Protein AF-A0A8C5I154-F1 (afdb_monomer_lite)

Structure (mmCIF, N/CA/C/O backbone):
data_AF-A0A8C5I154-F1
#
_entry.id   AF-A0A8C5I154-F1
#
loop_
_atom_site.group_PDB
_atom_site.id
_atom_site.type_symbol
_atom_site.label_atom_id
_atom_site.label_alt_id
_atom_site.label_comp_id
_atom_site.label_asym_id
_atom_site.label_entity_id
_atom_site.label_seq_id
_atom_site.pdbx_PDB_ins_code
_atom_site.Cartn_x
_atom_site.Cartn_y
_atom_site.Cartn_z
_atom_site.occupancy
_atom_site.B_iso_or_equiv
_atom_site.auth_seq_id
_atom_site.auth_comp_id
_atom_site.auth_asym_id
_atom_site.auth_atom_id
_atom_site.pdbx_PDB_model_num
ATOM 1 N N . MET A 1 1 ? -18.651 10.856 -4.639 1.00 42.94 1 MET A N 1
ATOM 2 C CA . MET A 1 1 ? -17.361 11.444 -5.062 1.00 42.94 1 MET A CA 1
ATOM 3 C C . MET A 1 1 ? -16.468 10.357 -5.669 1.00 42.94 1 MET A C 1
ATOM 5 O O . MET A 1 1 ? -15.391 10.093 -5.165 1.00 42.94 1 MET A O 1
ATOM 9 N N . MET A 1 2 ? -16.940 9.685 -6.723 1.00 38.88 2 MET A N 1
ATOM 10 C CA . MET A 1 2 ? -16.193 8.662 -7.478 1.00 38.88 2 MET A CA 1
ATOM 11 C C . MET A 1 2 ? -16.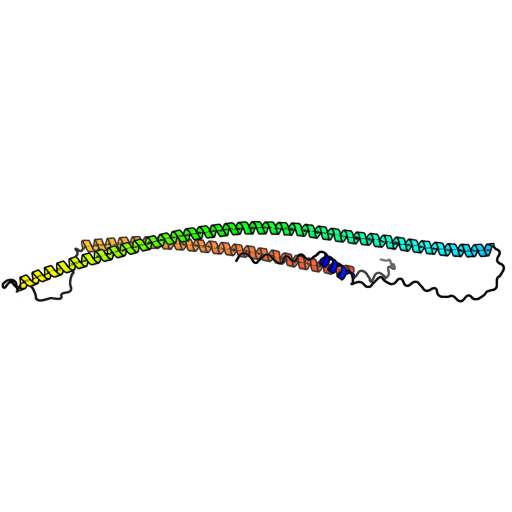420 8.918 -8.968 1.00 38.88 2 MET A C 1
ATOM 13 O O . MET A 1 2 ? -17.004 8.103 -9.675 1.00 38.88 2 MET A O 1
ATOM 17 N N . GLN A 1 3 ? -16.088 10.125 -9.417 1.00 43.59 3 GLN A N 1
ATOM 18 C CA . GLN A 1 3 ? -16.236 10.490 -10.821 1.00 43.59 3 GLN A CA 1
ATOM 19 C C . GLN A 1 3 ? -15.390 11.720 -11.139 1.00 43.59 3 GLN A C 1
ATOM 21 O O . GLN A 1 3 ? -15.909 12.710 -11.620 1.00 43.59 3 GLN A O 1
ATOM 26 N N . GLU A 1 4 ? -14.101 11.700 -10.791 1.00 43.69 4 GLU A N 1
ATOM 27 C CA . GLU A 1 4 ? -13.205 12.802 -11.170 1.00 43.69 4 GLU A CA 1
ATOM 28 C C . GLU A 1 4 ? -11.718 12.447 -11.021 1.00 43.69 4 GLU A C 1
ATOM 30 O O . GLU A 1 4 ? -10.940 13.209 -10.473 1.00 43.69 4 GLU A O 1
ATOM 35 N N . VAL A 1 5 ? -11.288 11.269 -11.484 1.00 42.78 5 VAL A N 1
ATOM 36 C CA . VAL A 1 5 ? -9.851 11.015 -11.718 1.00 42.78 5 VAL A CA 1
ATOM 37 C C . VAL A 1 5 ? -9.712 10.078 -12.915 1.00 42.78 5 VAL A C 1
ATOM 39 O O . VAL A 1 5 ? -9.400 8.903 -12.775 1.00 42.78 5 VAL A O 1
ATOM 42 N N . CYS A 1 6 ? -10.066 10.562 -14.103 1.00 44.09 6 CYS A N 1
ATOM 43 C CA . CYS A 1 6 ? -9.857 9.810 -15.339 1.00 44.09 6 CYS A CA 1
ATOM 44 C C . CYS A 1 6 ? -9.687 10.763 -16.525 1.00 44.09 6 CYS A C 1
ATOM 46 O O . CYS A 1 6 ? -10.415 10.653 -17.501 1.00 44.09 6 CYS A O 1
ATOM 48 N N . VAL A 1 7 ? -8.779 11.737 -16.424 1.00 47.31 7 VAL A N 1
ATOM 49 C CA . VAL A 1 7 ? -8.264 12.505 -17.571 1.00 47.31 7 VAL A CA 1
ATOM 50 C C . VAL A 1 7 ? -6.830 12.933 -17.233 1.00 47.31 7 VAL A C 1
ATOM 52 O O . VAL A 1 7 ? -6.565 13.276 -16.085 1.00 47.31 7 VAL A O 1
ATOM 55 N N . MET A 1 8 ? -5.954 12.937 -18.242 1.00 39.22 8 MET A N 1
ATOM 56 C CA . MET A 1 8 ? -4.508 13.227 -18.238 1.00 39.22 8 MET A CA 1
ATOM 57 C C . MET A 1 8 ? -3.567 12.011 -18.222 1.00 39.22 8 MET A C 1
ATOM 59 O O . MET A 1 8 ? -2.561 11.995 -17.522 1.00 39.22 8 MET A O 1
ATOM 63 N N . GLU A 1 9 ? -3.832 11.030 -19.083 1.00 44.69 9 GLU A N 1
ATOM 64 C CA . GLU A 1 9 ? -2.739 10.459 -19.878 1.00 44.69 9 GLU A CA 1
ATOM 65 C C . GLU A 1 9 ? -2.728 11.208 -21.214 1.00 44.69 9 GLU A C 1
ATOM 67 O O . GLU A 1 9 ? -3.384 10.810 -22.176 1.00 44.69 9 GLU A O 1
ATOM 72 N N . GLU A 1 10 ? -2.048 12.356 -21.258 1.00 49.25 10 GLU A N 1
ATOM 73 C CA . GLU A 1 10 ? -1.684 12.977 -22.532 1.00 49.25 10 GLU A CA 1
ATOM 74 C C . GLU A 1 10 ? -0.623 12.085 -23.180 1.00 49.25 10 GLU A C 1
ATOM 76 O O . GLU A 1 10 ? 0.571 12.163 -22.891 1.00 49.25 10 GLU A O 1
ATOM 81 N N . GLN A 1 11 ? -1.086 11.156 -24.014 1.00 52.75 11 GLN A N 1
ATOM 82 C CA . GLN A 1 11 ? -0.228 10.457 -24.955 1.00 52.75 11 GLN A CA 1
ATOM 83 C C . GLN A 1 11 ? 0.314 11.503 -25.928 1.00 52.75 11 GLN A C 1
ATOM 85 O O . GLN A 1 11 ? -0.445 12.036 -26.738 1.00 52.75 11 GLN A O 1
ATOM 90 N N . MET A 1 12 ? 1.610 11.814 -25.827 1.00 47.47 12 MET A N 1
ATOM 91 C CA . MET A 1 12 ? 2.279 12.631 -26.836 1.00 47.47 12 MET A CA 1
ATOM 92 C C . MET A 1 12 ? 2.075 11.975 -28.197 1.00 47.47 12 MET A C 1
ATOM 94 O O . MET A 1 12 ? 2.342 10.782 -28.375 1.00 47.47 12 MET A O 1
ATOM 98 N N . SER A 1 13 ? 1.556 12.751 -29.139 1.00 66.62 13 SER A N 1
ATOM 99 C CA . SER A 1 13 ? 1.278 12.253 -30.481 1.00 66.62 13 SER A CA 1
ATOM 100 C C . SER A 1 13 ? 2.590 11.936 -31.208 1.00 66.62 13 SER A C 1
ATOM 102 O O . SER A 1 13 ? 3.637 12.529 -30.943 1.00 66.62 13 SER A O 1
ATOM 104 N N . GLU A 1 14 ? 2.551 10.995 -32.151 1.00 61.47 14 GLU A N 1
ATOM 105 C CA . GLU A 1 14 ? 3.703 10.601 -32.981 1.00 61.47 14 GLU A CA 1
ATOM 106 C C . GLU A 1 14 ? 4.339 11.817 -33.700 1.00 61.47 14 GLU A C 1
ATOM 108 O O . GLU A 1 14 ? 5.545 11.862 -33.948 1.00 61.47 14 GLU A O 1
ATOM 113 N N . GLU A 1 15 ? 3.535 12.858 -33.929 1.00 61.22 15 GLU A N 1
ATOM 114 C CA . GLU A 1 15 ? 3.911 14.156 -34.493 1.00 61.22 15 GLU A CA 1
ATOM 115 C C . GLU A 1 15 ? 4.810 14.984 -33.552 1.00 61.22 15 GLU A C 1
ATOM 117 O O . GLU A 1 15 ? 5.748 15.634 -34.015 1.00 61.22 15 GLU A O 1
ATOM 122 N N . GLU A 1 16 ? 4.606 14.917 -32.232 1.00 67.25 16 GLU A N 1
ATOM 123 C CA . GLU A 1 16 ? 5.445 15.597 -31.230 1.00 67.25 16 GLU A CA 1
ATOM 124 C C . GLU A 1 16 ? 6.795 14.897 -31.035 1.00 67.25 16 GLU A C 1
ATOM 126 O O . GLU A 1 16 ? 7.817 15.555 -30.819 1.00 67.25 16 GLU A O 1
ATOM 131 N N . ILE A 1 17 ? 6.824 13.570 -31.183 1.00 68.38 17 ILE A N 1
ATOM 132 C CA . ILE A 1 17 ? 8.056 12.770 -31.158 1.00 68.38 17 ILE A CA 1
ATOM 133 C C . ILE A 1 17 ? 8.906 13.082 -32.399 1.00 68.38 17 ILE A C 1
ATOM 135 O O . ILE A 1 17 ? 10.110 13.322 -32.283 1.00 68.38 17 ILE A O 1
ATOM 139 N N . LEU A 1 18 ? 8.281 13.161 -33.578 1.00 65.25 18 LEU A N 1
ATOM 140 C CA . LEU A 1 18 ? 8.950 13.555 -34.821 1.00 65.25 18 LEU A CA 1
ATOM 141 C C . LEU A 1 18 ? 9.434 15.012 -34.779 1.00 65.25 18 LEU A C 1
ATOM 143 O O . LEU A 1 18 ? 10.546 15.299 -35.219 1.00 65.25 18 LEU A O 1
ATOM 147 N N . ALA A 1 19 ? 8.660 15.927 -34.189 1.00 69.94 19 ALA A N 1
ATOM 148 C CA . ALA A 1 19 ? 9.069 17.321 -34.018 1.00 69.94 19 ALA A CA 1
ATOM 149 C C . ALA A 1 19 ? 10.251 17.491 -33.045 1.00 69.94 19 ALA A C 1
ATOM 151 O O . ALA A 1 19 ? 11.039 18.424 -33.205 1.00 69.94 19 ALA A O 1
ATOM 152 N N . CYS A 1 20 ? 10.401 16.608 -32.051 1.00 62.84 20 CYS A N 1
ATOM 153 C CA . CYS A 1 20 ? 11.575 16.588 -31.174 1.00 62.84 20 CYS A CA 1
ATOM 154 C C . CYS A 1 20 ? 12.827 16.056 -31.889 1.00 62.84 20 CYS A C 1
ATOM 156 O O . CYS A 1 20 ? 13.899 16.624 -31.713 1.00 62.84 20 CYS A O 1
ATOM 158 N N . LEU A 1 21 ? 12.690 15.038 -32.745 1.00 55.50 21 LEU A N 1
ATOM 159 C CA . LEU A 1 21 ? 13.809 14.480 -33.519 1.00 55.50 21 LEU A CA 1
ATOM 160 C C . LEU A 1 21 ? 14.331 15.457 -34.586 1.00 55.50 21 LEU A C 1
ATOM 162 O O . LEU A 1 21 ? 15.537 15.605 -34.743 1.00 55.50 21 LEU A O 1
ATOM 166 N N . VAL A 1 22 ? 13.445 16.205 -35.254 1.00 60.03 22 VAL A N 1
ATOM 167 C CA . VAL A 1 22 ? 13.848 17.225 -36.246 1.00 60.03 22 VAL A CA 1
ATOM 168 C C . VAL A 1 22 ? 14.590 18.404 -35.598 1.00 60.03 22 VAL A C 1
ATOM 170 O O . VAL A 1 22 ? 15.461 19.001 -36.224 1.00 60.03 22 VAL A O 1
ATOM 173 N N . LYS A 1 23 ? 14.295 18.727 -34.330 1.00 54.38 23 LYS A N 1
ATOM 174 C CA . LYS A 1 23 ? 14.989 19.791 -33.582 1.00 54.38 23 LYS A CA 1
ATOM 175 C C . LYS A 1 23 ? 16.406 19.405 -33.147 1.00 54.38 23 LYS A C 1
ATOM 177 O O . LYS A 1 23 ? 17.214 20.301 -32.916 1.00 54.38 23 LYS A O 1
ATOM 182 N N . GLU A 1 24 ? 16.717 18.113 -33.041 1.00 47.91 24 GLU A N 1
ATOM 183 C CA . GLU A 1 24 ? 18.078 17.642 -32.742 1.00 47.91 24 GLU A CA 1
ATOM 184 C C . GLU A 1 24 ? 18.984 17.656 -33.993 1.00 47.91 24 GLU A C 1
ATOM 186 O O . GLU A 1 24 ? 20.186 17.887 -33.863 1.00 47.91 24 GLU A O 1
ATOM 191 N N . ASP A 1 25 ? 18.417 17.545 -35.202 1.00 47.12 25 ASP A N 1
ATOM 192 C CA . ASP A 1 25 ? 19.160 17.597 -36.476 1.00 47.12 25 ASP A CA 1
ATOM 193 C C . ASP A 1 25 ? 19.530 19.026 -36.945 1.00 47.12 25 ASP A C 1
ATOM 195 O O . ASP A 1 25 ? 20.382 19.196 -37.821 1.00 47.12 25 ASP A O 1
ATOM 199 N N . GLU A 1 26 ? 18.952 20.086 -36.364 1.00 40.34 26 GLU A N 1
ATOM 200 C CA . GLU A 1 26 ? 19.280 21.484 -36.721 1.00 40.34 26 GLU A CA 1
ATOM 201 C C . GLU A 1 26 ? 20.574 22.017 -36.065 1.00 40.34 26 GLU A C 1
ATOM 203 O O . GLU A 1 26 ? 20.996 23.144 -36.342 1.00 40.34 26 GLU A O 1
ATOM 208 N N . ALA A 1 27 ? 21.249 21.223 -35.227 1.00 44.69 27 ALA A N 1
ATOM 209 C CA . ALA A 1 27 ? 22.388 21.678 -34.426 1.00 44.69 27 ALA A CA 1
ATOM 210 C C . ALA A 1 27 ? 23.783 21.506 -35.067 1.00 44.69 27 ALA A C 1
ATOM 212 O O . ALA A 1 27 ? 24.775 21.801 -34.398 1.00 44.69 27 ALA A O 1
ATOM 213 N N . ASP A 1 28 ? 23.904 21.112 -36.343 1.00 38.44 28 ASP A N 1
ATOM 214 C CA . ASP A 1 28 ? 25.219 20.988 -37.002 1.00 38.44 28 ASP A CA 1
ATOM 215 C C . ASP A 1 28 ? 25.276 21.598 -38.425 1.00 38.44 28 ASP A C 1
ATOM 217 O O . ASP A 1 28 ? 25.062 20.928 -39.439 1.00 38.44 28 ASP A O 1
ATOM 221 N N . PRO A 1 29 ? 25.648 22.888 -38.570 1.00 45.28 29 PRO A N 1
ATOM 222 C CA . PRO A 1 29 ? 25.850 23.523 -39.866 1.00 45.28 29 PRO A CA 1
ATOM 223 C C . PRO A 1 29 ? 27.277 23.258 -40.362 1.00 45.28 29 PRO A C 1
ATOM 225 O O . PRO A 1 29 ? 28.070 24.179 -40.566 1.00 45.28 29 PRO A O 1
ATOM 228 N N . LYS A 1 30 ? 27.655 21.992 -40.540 1.00 46.28 30 LYS A N 1
ATOM 229 C CA . LYS A 1 30 ? 28.968 21.630 -41.088 1.00 46.28 30 LYS A CA 1
ATOM 230 C C . LYS A 1 30 ? 28.857 20.419 -41.993 1.00 46.28 30 LYS A C 1
ATOM 232 O O . LYS A 1 30 ? 29.195 19.325 -41.584 1.00 46.28 30 LYS A O 1
ATOM 237 N N . LEU A 1 31 ? 28.422 20.644 -43.235 1.00 42.53 31 LEU A N 1
ATOM 238 C CA . LEU A 1 31 ? 28.915 19.973 -44.455 1.00 42.53 31 LEU A CA 1
ATOM 239 C C . LEU A 1 31 ? 28.141 20.485 -45.681 1.00 42.53 31 LEU A C 1
ATOM 241 O O . LEU A 1 31 ? 27.568 19.738 -46.468 1.00 42.53 31 LEU A O 1
ATOM 245 N N . ARG A 1 32 ? 28.143 21.807 -45.883 1.00 44.66 32 ARG A N 1
ATOM 246 C CA . ARG A 1 32 ? 27.747 22.404 -47.165 1.00 44.66 32 ARG A CA 1
ATOM 247 C C . ARG A 1 32 ? 28.837 23.349 -47.645 1.00 44.66 32 ARG A C 1
ATOM 249 O O . ARG A 1 32 ? 28.717 24.562 -47.566 1.00 44.66 32 ARG A O 1
ATOM 256 N N . SER A 1 33 ? 29.941 22.772 -48.105 1.00 36.72 33 SER A N 1
ATOM 257 C CA . SER A 1 33 ? 30.925 23.475 -48.928 1.00 36.72 33 SER A CA 1
ATOM 258 C C . SER A 1 33 ? 31.819 22.459 -49.631 1.00 36.72 33 SER A C 1
ATOM 260 O O . SER A 1 33 ? 32.823 22.006 -49.091 1.00 36.72 33 SER A O 1
ATOM 262 N N . SER A 1 34 ? 31.444 22.083 -50.853 1.00 32.59 34 SER A N 1
ATOM 263 C CA . SER A 1 34 ? 32.439 21.703 -51.850 1.00 32.59 34 SER A CA 1
ATOM 264 C C . SER A 1 34 ? 32.594 22.912 -52.758 1.00 32.59 34 SER A C 1
ATOM 266 O O . SER A 1 34 ? 31.848 23.106 -53.717 1.00 32.59 34 SER A O 1
ATOM 268 N N . ASN A 1 35 ? 33.525 23.784 -52.378 1.00 35.72 35 ASN A N 1
ATOM 269 C CA . ASN A 1 35 ? 34.079 24.766 -53.290 1.00 35.72 35 ASN A CA 1
ATOM 270 C C . ASN A 1 35 ? 34.782 24.002 -54.414 1.00 35.72 35 ASN A C 1
ATOM 272 O O . ASN A 1 35 ? 35.810 23.360 -54.204 1.00 35.72 35 ASN A O 1
ATOM 276 N N . VAL A 1 36 ? 34.212 24.087 -55.612 1.00 40.28 36 VAL A N 1
ATOM 277 C CA . VAL A 1 36 ? 34.877 23.740 -56.868 1.00 40.28 36 VAL A CA 1
ATOM 278 C C . VAL A 1 36 ? 36.167 24.568 -56.959 1.00 40.28 36 VAL A C 1
ATOM 280 O O . VAL A 1 36 ? 36.093 25.794 -56.821 1.00 40.28 36 VAL A O 1
ATOM 283 N N . PRO A 1 37 ? 37.355 23.981 -57.200 1.00 37.75 37 PRO A N 1
ATOM 284 C CA . PRO A 1 37 ? 38.535 24.782 -57.473 1.00 37.75 37 PRO A CA 1
ATOM 285 C C . PRO A 1 37 ? 38.335 25.496 -58.811 1.00 37.75 37 PRO A C 1
ATOM 287 O O . PRO A 1 37 ? 38.310 24.877 -59.875 1.00 37.75 37 PRO A O 1
ATOM 290 N N . ALA A 1 38 ? 38.175 26.816 -58.749 1.00 35.19 38 ALA A N 1
ATOM 291 C CA . ALA A 1 38 ? 38.166 27.686 -59.910 1.00 35.19 38 ALA A CA 1
ATOM 292 C C . ALA A 1 38 ? 39.450 27.471 -60.728 1.00 35.19 38 ALA A C 1
ATOM 294 O O . ALA A 1 38 ? 40.565 27.679 -60.240 1.00 35.19 38 ALA A O 1
ATOM 295 N N . ALA A 1 39 ? 39.279 27.070 -61.987 1.00 34.78 39 ALA A N 1
ATOM 296 C CA . ALA A 1 39 ? 40.343 26.996 -62.971 1.00 34.78 39 ALA A CA 1
ATOM 297 C C . ALA A 1 39 ? 41.026 28.369 -63.095 1.00 34.78 39 ALA A C 1
ATOM 299 O O . ALA A 1 39 ? 40.467 29.331 -63.627 1.00 34.78 39 ALA A O 1
ATOM 300 N N . LYS A 1 40 ? 42.263 28.466 -62.598 1.00 38.31 40 LYS A N 1
ATOM 301 C CA . LYS A 1 40 ? 43.145 29.600 -62.870 1.00 38.31 40 LYS A CA 1
ATOM 302 C C . LYS A 1 40 ? 43.466 29.593 -64.366 1.00 38.31 40 LYS A C 1
ATOM 304 O O . LYS A 1 40 ? 44.180 28.717 -64.842 1.00 38.31 40 LYS A O 1
ATOM 309 N N . LYS A 1 41 ? 42.944 30.582 -65.099 1.00 39.72 41 LYS A N 1
ATOM 310 C CA . LYS A 1 41 ? 43.360 30.914 -66.471 1.00 39.72 41 LYS A CA 1
ATOM 311 C C . LYS A 1 41 ? 44.873 31.159 -66.493 1.00 39.72 41 LYS A C 1
ATOM 313 O O . LYS A 1 41 ? 45.335 32.234 -66.112 1.00 39.72 41 LYS A O 1
ATOM 318 N N . ALA A 1 42 ? 45.640 30.174 -66.948 1.00 35.91 42 ALA A N 1
ATOM 319 C CA . ALA A 1 42 ? 47.017 30.377 -67.367 1.00 35.91 42 ALA A CA 1
ATOM 320 C C . ALA A 1 42 ? 47.004 31.065 -68.741 1.00 35.91 42 ALA A C 1
ATOM 322 O O . ALA A 1 42 ? 46.373 30.591 -69.684 1.00 35.91 42 ALA A O 1
ATOM 323 N N . LYS A 1 43 ? 47.666 32.223 -68.830 1.00 35.12 43 LYS A N 1
ATOM 324 C CA . LYS A 1 43 ? 47.909 32.960 -70.074 1.00 35.12 43 LYS A CA 1
ATOM 325 C C . LYS A 1 43 ? 48.652 32.055 -71.064 1.00 35.12 43 LYS A C 1
ATOM 327 O O . LYS A 1 43 ? 49.804 31.706 -70.820 1.00 35.12 43 LYS A O 1
ATOM 332 N N . ALA A 1 44 ? 48.004 31.720 -72.177 1.00 35.53 44 ALA A N 1
ATOM 333 C CA . ALA A 1 44 ? 48.659 31.135 -73.337 1.00 35.53 44 ALA A CA 1
ATOM 334 C C . ALA A 1 44 ? 49.630 32.170 -73.927 1.00 35.53 44 ALA A C 1
ATOM 336 O O . ALA A 1 44 ? 49.225 33.253 -74.346 1.00 35.53 44 ALA A O 1
ATOM 337 N N . LYS A 1 45 ? 50.924 31.850 -73.902 1.00 37.69 45 LYS A N 1
ATOM 338 C CA . LYS A 1 45 ? 51.952 32.516 -74.701 1.00 37.69 45 LYS A CA 1
ATOM 339 C C . LYS A 1 45 ? 51.990 31.764 -76.030 1.00 37.69 45 LYS A C 1
ATOM 341 O O . LYS A 1 45 ? 52.321 30.583 -76.035 1.00 37.69 45 LYS A O 1
ATOM 346 N N . GLU A 1 46 ? 51.609 32.423 -77.122 1.00 36.75 46 GLU A N 1
ATOM 347 C CA . GLU A 1 46 ? 51.780 31.904 -78.480 1.00 36.75 46 GLU A CA 1
ATOM 348 C C . GLU A 1 46 ? 53.255 31.568 -78.729 1.00 36.75 46 GLU A C 1
ATOM 350 O O . GLU A 1 46 ? 54.119 32.446 -78.774 1.00 36.75 46 GLU A O 1
ATOM 355 N N . THR A 1 47 ? 53.541 30.286 -78.925 1.00 39.66 47 THR A N 1
ATOM 356 C CA . THR A 1 47 ? 54.730 29.826 -79.639 1.00 39.66 47 THR A CA 1
ATOM 357 C C . THR A 1 47 ? 54.257 29.166 -80.924 1.00 39.66 47 THR A C 1
ATOM 359 O O . THR A 1 47 ? 53.448 28.244 -80.887 1.00 39.66 47 THR A O 1
ATOM 362 N N . LYS A 1 48 ? 54.739 29.711 -82.044 1.00 36.53 48 LYS A N 1
ATOM 363 C CA . LYS A 1 48 ? 54.433 29.359 -83.438 1.00 36.53 48 LYS A CA 1
ATOM 364 C C . LYS A 1 48 ? 54.362 27.839 -83.692 1.00 36.53 48 LYS A C 1
ATOM 366 O O . LYS A 1 48 ? 55.152 27.109 -83.087 1.00 36.53 48 LYS A O 1
ATOM 371 N N . PRO A 1 49 ? 53.505 27.368 -84.622 1.00 41.03 49 PRO A N 1
ATOM 372 C CA . PRO A 1 49 ? 53.408 25.954 -84.949 1.00 41.03 49 PRO A CA 1
ATOM 373 C C . PRO A 1 49 ? 54.703 25.528 -85.641 1.00 41.03 49 PRO A C 1
ATOM 375 O O . PRO A 1 49 ? 55.022 25.984 -86.738 1.00 41.03 49 PRO A O 1
ATOM 378 N N . LYS A 1 50 ? 55.480 24.675 -84.977 1.00 45.25 50 LYS A N 1
ATOM 379 C CA . LYS A 1 50 ? 56.299 23.719 -85.716 1.00 45.25 50 LYS A CA 1
ATOM 380 C C . LYS A 1 50 ? 55.320 22.656 -86.191 1.00 45.25 50 LYS A C 1
ATOM 382 O O . LYS A 1 50 ? 54.531 22.184 -85.376 1.00 45.25 50 LYS A O 1
ATOM 387 N N . GLU A 1 51 ? 55.340 22.334 -87.478 1.00 50.44 51 GLU A N 1
ATOM 388 C CA . GLU A 1 51 ? 54.715 21.120 -88.005 1.00 50.44 51 GLU A CA 1
ATOM 389 C C . GLU A 1 51 ? 55.349 19.934 -87.266 1.00 50.44 51 GLU A C 1
ATOM 391 O O . GLU A 1 51 ? 56.424 19.454 -87.620 1.00 50.44 51 GLU A O 1
ATOM 396 N N . GLY A 1 52 ? 54.746 19.553 -86.139 1.00 52.16 52 GLY A N 1
ATOM 397 C CA . GLY A 1 52 ? 54.979 18.256 -85.531 1.00 52.16 52 GLY A CA 1
ATOM 398 C C . GLY A 1 52 ? 54.416 17.219 -86.486 1.00 52.16 52 GLY A C 1
ATOM 399 O O . GLY A 1 52 ? 53.385 17.459 -87.118 1.00 52.16 52 GLY A O 1
ATOM 400 N N . SER A 1 53 ? 55.097 16.086 -86.611 1.00 62.50 53 SER A N 1
ATOM 401 C CA . SER A 1 53 ? 54.523 14.932 -87.303 1.00 62.50 53 SER A CA 1
ATOM 402 C C . SER A 1 53 ? 53.135 14.656 -86.713 1.00 62.5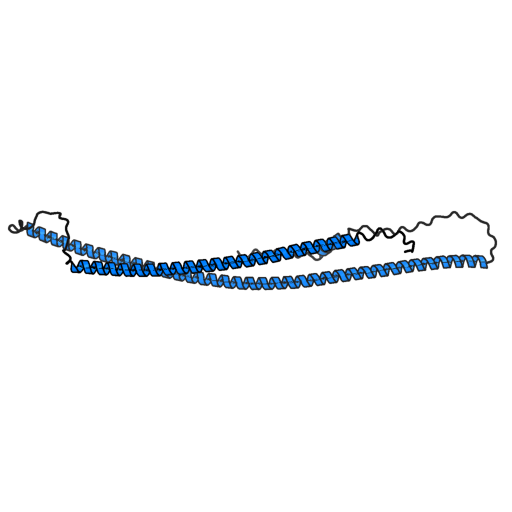0 53 SER A C 1
ATOM 404 O O . SER A 1 53 ? 52.940 14.881 -85.517 1.00 62.50 53 SER A O 1
ATOM 406 N N . ASP A 1 54 ? 52.180 14.139 -87.493 1.00 73.44 54 ASP A N 1
ATOM 407 C CA . ASP A 1 54 ? 50.868 13.709 -86.974 1.00 73.44 54 ASP A CA 1
ATOM 408 C C . ASP A 1 54 ? 51.022 12.884 -85.680 1.00 73.44 54 ASP A C 1
ATOM 410 O O . ASP A 1 54 ? 50.244 13.002 -84.732 1.00 73.44 54 ASP A O 1
ATOM 414 N N . GLN A 1 55 ? 52.115 12.123 -85.594 1.00 80.50 55 GLN A N 1
ATOM 415 C CA . GLN A 1 55 ? 52.532 11.349 -84.433 1.00 80.50 55 GLN A CA 1
ATOM 416 C C . GLN A 1 55 ? 52.718 12.161 -83.135 1.00 80.50 55 GLN A C 1
ATOM 418 O O . GLN A 1 55 ? 52.347 11.674 -82.067 1.00 80.50 55 GLN A O 1
ATOM 423 N N . ASP A 1 56 ? 53.231 13.390 -83.194 1.00 80.75 56 ASP A N 1
ATOM 424 C CA . ASP A 1 56 ? 53.437 14.248 -82.018 1.00 80.75 56 ASP A CA 1
ATOM 425 C C . ASP A 1 56 ? 52.103 14.757 -81.449 1.00 80.75 56 ASP A C 1
ATOM 427 O O . ASP A 1 56 ? 51.917 14.809 -80.229 1.00 80.75 56 ASP A O 1
ATOM 431 N N . VAL A 1 57 ? 51.138 15.064 -82.323 1.00 86.38 57 VAL A N 1
ATOM 432 C CA . VAL A 1 57 ? 49.775 15.459 -81.930 1.00 86.38 57 VAL A CA 1
ATOM 433 C C . VAL A 1 57 ? 49.057 14.290 -81.253 1.00 86.38 57 VAL A C 1
ATOM 435 O O . VAL A 1 57 ? 48.463 14.468 -80.186 1.00 86.38 57 VAL A O 1
ATOM 438 N N . TYR A 1 58 ? 49.177 13.078 -81.808 1.00 88.75 58 TYR A N 1
ATOM 439 C CA . TYR A 1 58 ? 48.633 11.864 -81.188 1.00 88.75 58 TYR A CA 1
ATOM 440 C C . TYR A 1 58 ? 49.255 11.575 -79.817 1.00 88.75 58 TYR A C 1
ATOM 442 O O . TYR A 1 58 ? 48.542 11.196 -78.888 1.00 88.75 58 TYR A O 1
ATOM 4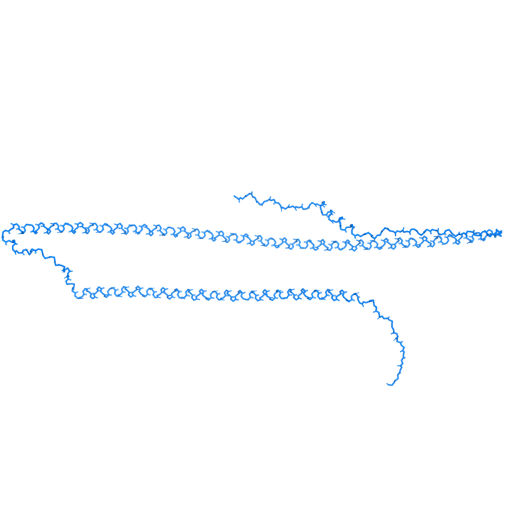50 N N . MET A 1 59 ? 50.565 11.776 -79.647 1.00 88.38 59 MET A N 1
ATOM 451 C CA . MET A 1 59 ? 51.218 11.591 -78.347 1.00 88.38 59 MET A CA 1
ATOM 452 C C . MET A 1 59 ? 50.735 12.604 -77.301 1.00 88.38 59 MET A C 1
ATOM 454 O O . MET A 1 59 ? 50.528 12.239 -76.141 1.00 88.38 59 MET A O 1
ATOM 458 N N . MET A 1 60 ? 50.512 13.860 -77.696 1.00 87.19 60 MET A N 1
ATOM 459 C CA . MET A 1 60 ? 49.957 14.879 -76.803 1.00 87.19 60 MET A CA 1
ATOM 460 C C . MET A 1 60 ? 48.512 14.577 -76.392 1.00 87.19 60 MET A C 1
ATOM 462 O O . MET A 1 60 ? 48.188 14.696 -75.209 1.00 87.19 60 MET A O 1
ATOM 466 N N . GLU A 1 61 ? 47.654 14.157 -77.326 1.00 91.81 61 GLU A N 1
ATOM 467 C CA . GLU A 1 61 ? 46.264 13.817 -76.997 1.00 91.81 61 GLU A CA 1
ATOM 468 C C . GLU A 1 61 ? 46.182 12.544 -76.149 1.00 91.81 61 GLU A C 1
ATOM 470 O O . GLU A 1 61 ? 45.443 12.524 -75.169 1.00 91.81 61 GLU A O 1
ATOM 475 N N . ASN A 1 62 ? 47.001 11.522 -76.421 1.00 91.62 62 ASN A N 1
ATOM 476 C CA . ASN A 1 62 ? 47.087 10.334 -75.563 1.00 91.62 62 ASN A CA 1
ATOM 477 C C . ASN A 1 62 ? 47.500 10.692 -74.135 1.00 91.62 62 ASN A C 1
ATOM 479 O O . ASN A 1 62 ? 46.916 10.187 -73.179 1.00 91.62 62 ASN A O 1
ATOM 483 N N . ARG A 1 63 ? 48.463 11.605 -73.969 1.00 94.38 63 ARG A N 1
ATOM 484 C CA . ARG A 1 63 ? 48.826 12.112 -72.644 1.00 94.38 63 ARG A CA 1
ATOM 485 C C . ARG A 1 63 ? 47.648 12.818 -71.969 1.00 94.38 63 ARG A C 1
ATOM 487 O O . ARG A 1 63 ? 47.383 12.553 -70.800 1.00 94.38 63 ARG A O 1
ATOM 494 N N . ARG A 1 64 ? 46.919 13.672 -72.694 1.00 95.56 64 ARG A N 1
ATOM 495 C CA . ARG A 1 64 ? 45.739 14.369 -72.161 1.00 95.56 64 ARG A CA 1
ATOM 496 C C . ARG A 1 64 ? 44.637 13.392 -71.745 1.00 95.56 64 ARG A C 1
ATOM 498 O O . ARG A 1 64 ? 44.043 13.559 -70.684 1.00 95.56 64 ARG A O 1
ATOM 505 N N . LEU A 1 65 ? 44.375 12.370 -72.557 1.00 96.69 65 LEU A N 1
ATOM 506 C CA . LEU A 1 65 ? 43.392 11.329 -72.259 1.00 96.69 65 LEU A CA 1
ATOM 507 C C . LEU A 1 65 ? 43.799 10.510 -71.031 1.00 96.69 65 LEU A C 1
ATOM 509 O O . LEU A 1 65 ? 42.961 10.286 -70.163 1.00 96.69 65 LEU A O 1
ATOM 513 N N . LEU A 1 66 ? 45.076 10.139 -70.907 1.00 96.75 66 LEU A N 1
ATOM 514 C CA . LEU A 1 66 ? 45.596 9.464 -69.713 1.00 96.75 66 LEU A CA 1
ATOM 515 C C . LEU A 1 66 ? 45.435 10.325 -68.453 1.00 96.75 66 LEU A C 1
ATOM 517 O O . LEU A 1 66 ? 44.993 9.822 -67.425 1.00 96.75 66 LEU A O 1
ATOM 521 N N . GLU A 1 67 ? 45.723 11.626 -68.527 1.00 96.56 67 GLU A N 1
ATOM 522 C CA . GLU A 1 67 ? 45.523 12.555 -67.405 1.00 96.56 67 GLU A CA 1
ATOM 523 C C . GLU A 1 67 ? 44.041 12.645 -66.986 1.00 96.56 67 GLU A C 1
ATOM 525 O O . GLU A 1 67 ? 43.731 12.692 -65.794 1.00 96.56 67 GLU A O 1
ATOM 530 N N . VAL A 1 68 ? 43.109 12.621 -67.948 1.00 97.31 68 VAL A N 1
ATOM 531 C CA . VAL A 1 68 ? 41.663 12.588 -67.665 1.00 97.31 68 VAL A CA 1
ATOM 532 C C . VAL A 1 68 ? 41.236 11.253 -67.053 1.00 97.31 68 VAL A C 1
ATOM 534 O O . VAL A 1 68 ? 40.461 11.269 -66.099 1.00 97.31 68 VAL A O 1
ATOM 537 N N . ILE A 1 69 ? 41.742 10.123 -67.558 1.00 96.44 69 ILE A N 1
ATOM 538 C CA . ILE A 1 69 ? 41.456 8.785 -67.016 1.00 96.44 69 ILE A CA 1
ATOM 539 C C . ILE A 1 69 ? 41.886 8.714 -65.552 1.00 96.44 69 ILE A C 1
ATOM 541 O O . ILE A 1 69 ? 41.054 8.415 -64.702 1.00 96.44 69 ILE A O 1
ATOM 545 N N . VAL A 1 70 ? 43.125 9.104 -65.242 1.00 96.81 70 VAL A N 1
ATOM 546 C CA . VAL A 1 70 ? 43.643 9.084 -63.864 1.00 96.81 70 VAL A CA 1
ATOM 547 C C . VAL A 1 70 ? 42.804 9.968 -62.937 1.00 96.81 70 VAL A C 1
ATOM 549 O O . VAL A 1 70 ? 42.525 9.586 -61.801 1.00 96.81 70 VAL A O 1
ATOM 552 N N . ARG A 1 71 ? 42.352 11.143 -63.399 1.00 97.75 71 ARG A N 1
ATOM 553 C CA . ARG A 1 71 ? 41.468 12.000 -62.594 1.00 97.75 71 ARG A CA 1
ATOM 554 C C . ARG A 1 71 ? 40.112 11.340 -62.339 1.00 97.75 71 ARG A C 1
ATOM 556 O O . ARG A 1 71 ? 39.623 11.390 -61.216 1.00 97.75 71 ARG A O 1
ATOM 563 N N . LEU A 1 72 ? 39.504 10.743 -63.363 1.00 97.81 72 LEU A N 1
ATOM 564 C CA . LEU A 1 72 ? 38.211 10.067 -63.229 1.00 97.81 72 LEU A CA 1
ATOM 565 C C . LEU A 1 72 ? 38.307 8.830 -62.331 1.00 97.81 72 LEU A C 1
ATOM 567 O O . LEU A 1 72 ? 37.399 8.592 -61.542 1.00 97.81 72 LEU A O 1
ATOM 571 N N . GLU A 1 73 ? 39.405 8.080 -62.406 1.00 97.44 73 GLU A N 1
ATOM 572 C CA . GLU A 1 73 ? 39.696 6.968 -61.497 1.00 97.44 73 GLU A CA 1
ATOM 573 C C . GLU A 1 73 ? 39.779 7.461 -60.049 1.00 97.44 73 GLU A C 1
ATOM 575 O O . GLU A 1 73 ? 39.073 6.943 -59.189 1.00 97.44 73 GLU A O 1
ATOM 580 N N . GLN A 1 74 ? 40.523 8.541 -59.789 1.00 97.62 74 GLN A N 1
ATOM 581 C CA . GLN A 1 74 ? 40.593 9.149 -58.456 1.00 97.62 74 GLN A CA 1
ATOM 582 C C . GLN A 1 74 ? 39.234 9.664 -57.966 1.00 97.62 74 GLN A C 1
ATOM 584 O O . GLN A 1 74 ? 38.885 9.497 -56.799 1.00 97.62 74 GLN A O 1
ATOM 589 N N . GLU A 1 75 ? 38.452 10.324 -58.821 1.00 97.94 75 GLU A N 1
ATOM 590 C CA . GLU A 1 75 ? 37.111 10.801 -58.470 1.00 97.94 75 GLU A CA 1
ATOM 591 C C . GLU A 1 75 ? 36.167 9.637 -58.143 1.00 97.94 75 GLU A C 1
ATOM 593 O O . GLU A 1 75 ? 35.410 9.720 -57.171 1.00 97.94 75 GLU A O 1
ATOM 598 N N . ASN A 1 76 ? 36.247 8.543 -58.901 1.00 97.62 76 ASN A N 1
ATOM 599 C CA . ASN A 1 76 ? 35.490 7.323 -58.653 1.00 97.62 76 ASN A CA 1
ATOM 600 C C . ASN A 1 76 ? 35.916 6.659 -57.336 1.00 97.62 76 ASN A C 1
ATOM 602 O O . ASN A 1 76 ? 35.060 6.388 -56.497 1.00 97.62 76 ASN A O 1
ATOM 606 N N . ASP A 1 77 ? 37.218 6.513 -57.082 1.00 98.19 77 ASP A N 1
ATOM 607 C CA . ASP A 1 77 ? 37.740 5.981 -55.819 1.00 98.19 77 ASP A CA 1
ATOM 608 C C . ASP A 1 77 ? 37.282 6.825 -54.623 1.00 98.19 77 ASP A C 1
ATOM 610 O O . ASP A 1 77 ? 36.809 6.293 -53.617 1.00 98.19 77 ASP A O 1
ATOM 614 N N . ASN A 1 78 ? 37.326 8.154 -54.746 1.00 97.69 78 ASN A N 1
ATOM 615 C CA . ASN A 1 78 ? 36.834 9.074 -53.720 1.00 97.69 78 ASN A CA 1
ATOM 616 C C . ASN A 1 78 ? 35.314 8.955 -53.504 1.00 97.69 78 ASN A C 1
ATOM 618 O O . ASN A 1 78 ? 34.824 9.112 -52.382 1.00 97.69 78 ASN A O 1
ATOM 622 N N . LEU A 1 79 ? 34.534 8.718 -54.562 1.00 98.19 79 LEU A N 1
ATOM 623 C CA . LEU A 1 79 ? 33.094 8.464 -54.460 1.00 98.19 79 LEU A CA 1
ATOM 624 C C . LEU A 1 79 ? 32.814 7.113 -53.794 1.00 98.19 79 LEU A C 1
ATOM 626 O O . LEU A 1 79 ? 31.985 7.050 -52.885 1.00 98.19 79 LEU A O 1
ATOM 630 N N . ALA A 1 80 ? 33.533 6.063 -54.187 1.00 98.44 80 ALA A N 1
ATOM 631 C CA . ALA A 1 80 ? 33.425 4.733 -53.607 1.00 98.44 80 ALA A CA 1
ATOM 632 C C . ALA A 1 80 ? 33.782 4.749 -52.115 1.00 98.44 80 ALA A C 1
ATOM 634 O O . ALA A 1 80 ? 33.019 4.233 -51.299 1.00 98.44 80 ALA A O 1
ATOM 635 N N . GLN A 1 81 ? 34.877 5.413 -51.733 1.00 98.31 81 GLN A N 1
ATOM 636 C CA . GLN A 1 81 ? 35.274 5.579 -50.333 1.00 98.31 81 GLN A CA 1
ATOM 637 C C . GLN A 1 81 ? 34.211 6.321 -49.519 1.00 98.31 81 GLN A C 1
ATOM 639 O O . GLN A 1 81 ? 33.833 5.849 -48.447 1.00 98.31 81 GLN A O 1
ATOM 644 N N . ARG A 1 82 ? 33.675 7.440 -50.028 1.00 97.94 82 ARG A N 1
ATOM 645 C CA . ARG A 1 82 ? 32.595 8.177 -49.346 1.00 97.94 82 ARG A CA 1
ATOM 646 C C . ARG A 1 82 ? 31.335 7.334 -49.183 1.00 97.94 82 ARG A C 1
ATOM 648 O O . ARG A 1 82 ? 30.740 7.345 -48.109 1.00 97.94 82 ARG A O 1
ATOM 655 N N . LEU A 1 83 ? 30.947 6.586 -50.214 1.00 98.38 83 LEU A N 1
ATOM 656 C CA . LEU A 1 83 ? 29.782 5.706 -50.162 1.00 98.38 83 LEU A CA 1
ATOM 657 C C . LEU A 1 83 ? 29.976 4.576 -49.145 1.00 98.38 83 LEU A C 1
ATOM 659 O O . LEU A 1 83 ? 29.068 4.281 -48.369 1.00 98.38 83 LEU A O 1
ATOM 663 N N . ILE A 1 84 ? 31.157 3.953 -49.129 1.00 98.31 84 ILE A N 1
ATOM 664 C CA . ILE A 1 84 ? 31.496 2.901 -48.168 1.00 98.31 84 ILE A CA 1
ATOM 665 C C . ILE A 1 84 ? 31.498 3.469 -46.747 1.00 98.31 84 ILE A C 1
ATOM 667 O O . ILE A 1 84 ? 30.878 2.865 -45.875 1.00 98.31 84 ILE A O 1
ATOM 671 N N . SER A 1 85 ? 32.122 4.631 -46.522 1.00 98.12 85 SER A N 1
ATOM 672 C CA . SER A 1 85 ? 32.135 5.295 -45.213 1.00 98.12 85 SER A CA 1
ATOM 673 C C . SER A 1 85 ? 30.718 5.601 -44.738 1.00 98.12 85 SER A C 1
ATOM 675 O O . SER A 1 85 ? 30.318 5.112 -43.689 1.00 98.12 85 SER A O 1
ATOM 677 N N . GLY A 1 86 ? 29.912 6.292 -45.553 1.00 98.38 86 GLY A N 1
ATOM 678 C CA . GLY A 1 86 ? 28.532 6.629 -45.194 1.00 98.38 86 GLY A CA 1
ATOM 679 C C . GLY A 1 86 ? 27.670 5.392 -44.931 1.00 98.38 86 GLY A C 1
ATOM 680 O O . GLY A 1 86 ? 26.889 5.364 -43.987 1.00 98.38 86 GLY A O 1
ATOM 681 N N . LYS A 1 87 ? 27.853 4.312 -45.702 1.00 98.44 87 LYS A N 1
ATOM 682 C CA . LYS A 1 87 ? 27.167 3.034 -45.458 1.00 98.44 87 LYS A CA 1
ATOM 683 C C . LYS A 1 87 ? 27.592 2.380 -44.142 1.00 98.44 87 LYS A C 1
ATOM 685 O O . LYS A 1 87 ? 26.766 1.742 -43.491 1.00 98.44 87 LYS A O 1
ATOM 690 N N . VAL A 1 88 ? 28.872 2.464 -43.785 1.00 98.38 88 VAL A N 1
ATOM 691 C CA . VAL A 1 88 ? 29.385 1.948 -42.511 1.00 98.38 88 VAL A CA 1
ATOM 692 C C . VAL A 1 88 ? 28.820 2.761 -41.350 1.00 98.38 88 VAL A C 1
ATOM 694 O O . VAL A 1 88 ? 28.368 2.160 -40.380 1.00 98.38 88 VAL A O 1
ATOM 697 N N . ASP A 1 89 ? 28.783 4.084 -41.463 1.00 98.12 89 ASP A N 1
ATOM 698 C CA . ASP A 1 89 ? 28.284 4.960 -40.402 1.00 98.12 89 ASP A CA 1
ATOM 699 C C . ASP A 1 89 ? 26.775 4.779 -40.186 1.00 98.12 89 ASP A C 1
ATOM 701 O O . ASP A 1 89 ? 26.365 4.461 -39.075 1.00 98.12 89 ASP A O 1
ATOM 705 N N . LEU A 1 90 ? 25.968 4.742 -41.254 1.00 98.19 90 LEU A N 1
ATOM 706 C CA . LEU A 1 90 ? 24.532 4.437 -41.151 1.00 98.19 90 LEU A CA 1
ATOM 707 C C . LEU A 1 90 ? 24.246 3.068 -40.515 1.00 98.19 90 LEU A C 1
ATOM 709 O O . LEU A 1 90 ? 23.248 2.895 -39.817 1.00 98.19 90 LEU A O 1
ATOM 713 N N . ARG A 1 91 ? 25.101 2.064 -40.752 1.00 98.62 91 ARG A N 1
ATOM 714 C CA . ARG A 1 91 ? 24.970 0.758 -40.086 1.00 98.62 91 ARG A CA 1
ATOM 715 C C . ARG A 1 91 ? 25.276 0.852 -38.597 1.00 98.62 91 ARG A C 1
ATOM 717 O O . ARG A 1 91 ? 24.551 0.246 -37.816 1.00 98.62 91 ARG A O 1
ATOM 724 N N . LYS A 1 92 ? 26.313 1.602 -38.210 1.00 98.31 92 LYS A N 1
ATOM 725 C CA . LYS A 1 92 ? 26.626 1.842 -36.793 1.00 98.31 92 LYS A CA 1
ATOM 726 C C . LYS A 1 92 ? 25.467 2.552 -36.099 1.00 98.31 92 LYS A C 1
ATOM 728 O O . LYS A 1 92 ? 25.075 2.121 -35.019 1.00 98.31 92 LYS A O 1
ATOM 733 N N . ASP A 1 93 ? 24.898 3.572 -36.736 1.00 98.31 93 ASP A N 1
ATOM 734 C CA . ASP A 1 93 ? 23.770 4.326 -36.188 1.00 98.31 93 ASP A CA 1
ATOM 735 C C . ASP A 1 93 ? 22.535 3.435 -36.042 1.00 98.31 93 ASP A C 1
ATOM 737 O O . ASP A 1 93 ? 21.911 3.398 -34.982 1.00 98.31 93 ASP A O 1
ATOM 741 N N . LEU A 1 94 ? 22.232 2.620 -37.058 1.00 98.56 94 LEU A N 1
ATOM 742 C CA . LEU A 1 94 ? 21.146 1.644 -36.991 1.00 98.56 94 LEU A CA 1
ATOM 743 C C . LEU A 1 94 ? 21.351 0.629 -35.855 1.00 98.56 94 LEU A C 1
ATOM 745 O O . LEU A 1 94 ? 20.403 0.310 -35.139 1.00 98.56 94 LEU A O 1
ATOM 749 N N . ASP A 1 95 ? 22.567 0.115 -35.676 1.00 98.56 95 ASP A N 1
ATOM 750 C CA . ASP A 1 95 ? 22.877 -0.828 -34.598 1.00 98.56 95 ASP A CA 1
ATOM 751 C C . ASP A 1 95 ? 22.801 -0.163 -33.215 1.00 98.56 95 ASP A C 1
ATOM 753 O O . ASP A 1 95 ? 22.369 -0.793 -32.247 1.00 98.56 95 ASP A O 1
ATOM 757 N N . MET A 1 96 ? 23.166 1.117 -33.109 1.00 98.38 96 MET A N 1
ATOM 758 C CA . MET A 1 96 ? 23.005 1.908 -31.890 1.00 98.38 96 MET A CA 1
ATOM 759 C C . MET A 1 96 ? 21.524 2.114 -31.550 1.00 98.38 96 MET A C 1
ATOM 761 O O . MET A 1 96 ? 21.121 1.876 -30.410 1.00 98.38 96 MET A O 1
ATOM 765 N N . VAL A 1 97 ? 20.703 2.495 -32.532 1.00 98.38 97 VAL A N 1
ATOM 766 C CA . VAL A 1 97 ? 19.254 2.663 -32.352 1.00 98.38 97 VAL A CA 1
ATOM 767 C C . VAL A 1 97 ? 18.603 1.343 -31.953 1.00 98.38 97 VAL A C 1
ATOM 769 O O . VAL A 1 97 ? 17.822 1.325 -31.006 1.00 98.38 97 VAL A O 1
ATOM 772 N N . LYS A 1 98 ? 18.966 0.222 -32.588 1.00 98.25 98 LYS A N 1
ATOM 773 C CA . LYS A 1 98 ? 18.463 -1.107 -32.199 1.00 98.25 98 LYS A CA 1
ATOM 774 C C . LYS A 1 98 ? 18.776 -1.439 -30.744 1.00 98.25 98 LYS A C 1
ATOM 776 O O . LYS A 1 98 ? 17.865 -1.779 -30.003 1.00 98.25 98 LYS A O 1
ATOM 781 N N . LYS A 1 99 ? 20.025 -1.252 -30.302 1.00 98.44 99 LYS A N 1
ATOM 782 C CA . LYS A 1 99 ? 20.406 -1.472 -28.894 1.00 98.44 99 LYS A CA 1
ATOM 783 C C . LYS A 1 99 ? 19.615 -0.588 -27.933 1.00 98.44 99 LYS A C 1
ATOM 785 O O . LYS A 1 99 ? 19.258 -1.035 -26.848 1.00 98.44 99 LYS A O 1
ATOM 790 N N . ARG A 1 100 ? 19.340 0.662 -28.321 1.00 98.44 100 ARG A N 1
ATOM 791 C CA . ARG A 1 100 ? 18.504 1.572 -27.530 1.00 98.44 100 ARG A CA 1
ATOM 792 C C . ARG A 1 100 ? 17.066 1.064 -27.440 1.00 98.44 100 ARG A C 1
ATOM 794 O O . ARG A 1 100 ? 16.505 1.078 -26.351 1.00 98.44 100 ARG A O 1
ATOM 801 N N . VAL A 1 101 ? 16.488 0.601 -28.548 1.00 98.62 101 VAL A N 1
ATOM 802 C CA . VAL A 1 101 ? 15.145 0.004 -28.566 1.00 98.62 101 VAL A CA 1
ATOM 803 C C . VAL A 1 101 ? 15.099 -1.246 -27.689 1.00 98.62 101 VAL A C 1
ATOM 805 O O . VAL A 1 101 ? 14.214 -1.343 -26.847 1.00 98.62 101 VAL A O 1
ATOM 808 N N . ASP A 1 102 ? 16.072 -2.149 -27.812 1.00 98.44 102 ASP A N 1
ATOM 809 C CA . ASP A 1 102 ? 16.148 -3.362 -26.989 1.00 98.44 102 ASP A CA 1
ATOM 810 C C . ASP A 1 102 ? 16.236 -3.022 -25.489 1.00 98.44 102 ASP A C 1
ATOM 812 O O . ASP A 1 102 ? 15.545 -3.635 -24.673 1.00 98.44 102 ASP A O 1
ATOM 816 N N . GLY A 1 103 ? 17.020 -1.998 -25.128 1.00 98.44 103 GLY A N 1
ATOM 817 C CA . GLY A 1 103 ? 17.097 -1.486 -23.757 1.00 98.44 103 GLY A CA 1
ATOM 818 C C . GLY A 1 103 ? 15.761 -0.932 -23.253 1.00 98.44 103 GLY A C 1
ATOM 819 O O . GLY A 1 103 ? 15.299 -1.322 -22.185 1.00 98.44 103 GLY A O 1
ATOM 820 N N . LEU A 1 104 ? 15.088 -0.097 -24.050 1.00 98.12 104 LEU A N 1
ATOM 821 C CA . LEU A 1 104 ? 13.773 0.450 -23.695 1.00 98.12 104 LEU A CA 1
ATOM 822 C C . LEU A 1 104 ? 12.702 -0.641 -23.560 1.00 98.12 104 LEU A C 1
ATOM 824 O O . LEU A 1 104 ? 11.849 -0.559 -22.679 1.00 98.12 104 LEU A O 1
ATOM 828 N N . VAL A 1 105 ? 12.741 -1.675 -24.405 1.00 98.50 105 VAL A N 1
ATOM 829 C CA . VAL A 1 105 ? 11.835 -2.829 -24.306 1.00 98.50 105 VAL A CA 1
ATOM 830 C C . VAL A 1 105 ? 12.079 -3.593 -23.006 1.00 98.50 105 VAL A C 1
ATOM 832 O O . VAL A 1 105 ? 11.120 -3.956 -22.323 1.00 98.50 105 VAL A O 1
ATOM 835 N N . GLN A 1 106 ? 13.342 -3.810 -22.634 1.00 98.62 106 GLN A N 1
ATOM 836 C CA . GLN A 1 106 ? 13.690 -4.453 -21.370 1.00 98.62 106 GLN A CA 1
ATOM 837 C C . GLN A 1 106 ? 13.195 -3.635 -20.166 1.00 98.62 106 GLN A C 1
ATOM 839 O O . GLN A 1 106 ? 12.552 -4.195 -19.274 1.00 98.62 106 GLN A O 1
ATOM 844 N N . ASP A 1 107 ? 13.421 -2.321 -20.170 1.00 98.31 107 ASP A N 1
ATOM 845 C CA . ASP A 1 107 ? 12.970 -1.416 -19.109 1.00 98.31 107 ASP A CA 1
ATOM 846 C C . ASP A 1 107 ? 11.435 -1.385 -19.005 1.00 98.31 107 ASP A C 1
ATOM 848 O O . ASP A 1 107 ? 10.872 -1.432 -17.907 1.00 98.31 107 ASP A O 1
ATOM 852 N N . LEU A 1 108 ? 10.725 -1.382 -20.138 1.00 98.56 108 LEU A N 1
ATOM 853 C CA . LEU A 1 108 ? 9.262 -1.455 -20.180 1.00 98.56 108 LEU A CA 1
ATOM 854 C C . LEU A 1 108 ? 8.748 -2.757 -19.556 1.00 98.56 108 LEU A C 1
ATOM 856 O O . LEU A 1 108 ? 7.806 -2.748 -18.763 1.00 98.56 108 LEU A O 1
ATOM 860 N N . VAL A 1 109 ? 9.369 -3.894 -19.874 1.00 98.56 109 VAL A N 1
ATOM 861 C CA . VAL A 1 109 ? 8.989 -5.182 -19.276 1.00 98.56 109 VAL A CA 1
ATOM 862 C C . VAL A 1 109 ? 9.249 -5.178 -17.768 1.00 98.56 109 VAL A C 1
ATOM 864 O O . VAL A 1 109 ? 8.394 -5.625 -16.998 1.00 98.56 109 VAL A O 1
ATOM 867 N N . GLN A 1 110 ? 10.387 -4.639 -17.327 1.00 98.31 110 GLN A N 1
ATOM 868 C CA . GLN A 1 110 ? 10.730 -4.555 -15.910 1.00 98.31 110 GLN A CA 1
ATOM 869 C C . GLN A 1 110 ? 9.752 -3.661 -15.135 1.00 98.31 110 GLN A C 1
ATOM 871 O O . GLN A 1 110 ? 9.250 -4.065 -14.085 1.00 98.31 110 GLN A O 1
ATOM 876 N N . THR A 1 111 ? 9.445 -2.475 -15.661 1.00 97.12 111 THR A N 1
ATOM 877 C CA . THR A 1 111 ? 8.487 -1.536 -15.054 1.00 97.12 111 THR A CA 1
ATOM 878 C C . THR A 1 111 ? 7.077 -2.119 -15.011 1.00 97.12 111 THR A C 1
ATOM 880 O O . THR A 1 111 ? 6.420 -2.042 -13.974 1.00 97.12 111 THR A O 1
ATOM 883 N N . ARG A 1 112 ? 6.631 -2.802 -16.073 1.00 98.50 112 ARG A N 1
ATOM 884 C CA . ARG A 1 112 ? 5.344 -3.515 -16.086 1.00 98.50 112 ARG A CA 1
ATOM 885 C C . ARG A 1 112 ? 5.276 -4.605 -15.017 1.00 98.50 112 ARG A C 1
ATOM 887 O O . ARG A 1 112 ? 4.257 -4.737 -14.345 1.00 98.50 112 ARG A O 1
ATOM 894 N N . HIS A 1 113 ? 6.345 -5.378 -14.845 1.00 98.44 113 HIS A N 1
ATOM 895 C CA . HIS A 1 113 ? 6.396 -6.409 -13.811 1.00 98.44 113 HIS A CA 1
ATOM 896 C C . HIS A 1 113 ? 6.343 -5.807 -12.398 1.00 98.44 113 HIS A C 1
ATOM 898 O O . HIS A 1 113 ? 5.602 -6.294 -11.545 1.00 98.44 113 HIS A O 1
ATOM 904 N N . GLN A 1 114 ? 7.071 -4.712 -12.159 1.00 98.31 114 GLN A N 1
ATOM 905 C CA . GLN A 1 114 ? 7.024 -3.983 -10.888 1.00 98.31 114 GLN A CA 1
ATOM 906 C C . GLN A 1 114 ? 5.635 -3.402 -10.603 1.00 98.31 114 GLN A C 1
ATOM 908 O O . GLN A 1 114 ? 5.154 -3.504 -9.473 1.00 98.31 114 GLN A O 1
ATOM 913 N N . LEU A 1 115 ? 4.973 -2.843 -11.621 1.00 98.06 115 LEU A N 1
ATOM 914 C CA . LEU A 1 115 ? 3.604 -2.347 -11.506 1.00 98.06 115 LEU A CA 1
ATOM 915 C C . LEU A 1 115 ? 2.648 -3.474 -11.107 1.00 98.06 115 LEU A C 1
ATOM 917 O O . LEU A 1 115 ? 1.920 -3.326 -10.132 1.00 98.06 115 LEU A O 1
ATOM 921 N N . GLN A 1 116 ? 2.721 -4.624 -11.781 1.00 98.50 116 GLN A N 1
ATOM 922 C CA . GLN A 1 116 ? 1.882 -5.782 -11.469 1.00 98.50 116 GLN A CA 1
ATOM 923 C C . GLN A 1 116 ? 2.075 -6.268 -10.022 1.00 98.50 116 GLN A C 1
ATOM 925 O O . GLN A 1 116 ? 1.101 -6.581 -9.338 1.00 98.50 116 GLN A O 1
ATOM 930 N N . ILE A 1 117 ? 3.319 -6.314 -9.531 1.00 97.94 117 ILE A N 1
ATOM 931 C CA . ILE A 1 117 ? 3.599 -6.662 -8.129 1.00 97.94 117 ILE A CA 1
ATOM 932 C C . ILE A 1 117 ? 2.976 -5.624 -7.186 1.00 97.94 117 ILE A C 1
ATOM 934 O O . ILE A 1 117 ? 2.341 -5.995 -6.200 1.00 97.94 117 ILE A O 1
ATOM 938 N N . SER A 1 118 ? 3.124 -4.330 -7.486 1.00 94.25 118 SER A N 1
ATOM 939 C CA . SER A 1 118 ? 2.553 -3.256 -6.667 1.00 94.25 118 SER A CA 1
ATOM 940 C C . SER A 1 118 ? 1.021 -3.300 -6.638 1.00 94.25 118 SER A C 1
ATOM 942 O O . SER A 1 118 ? 0.423 -3.109 -5.581 1.00 94.25 118 SER A O 1
ATOM 944 N N . GLU A 1 119 ? 0.376 -3.600 -7.764 1.00 98.19 119 GLU A N 1
ATOM 945 C CA . GLU A 1 119 ? -1.077 -3.777 -7.855 1.00 98.19 119 GLU A CA 1
ATOM 946 C C . GLU A 1 119 ? -1.556 -4.959 -7.008 1.00 98.19 119 GLU A C 1
ATOM 948 O O . GLU A 1 119 ? -2.496 -4.812 -6.228 1.00 98.19 119 GLU A O 1
ATOM 953 N N . GLN A 1 120 ? -0.874 -6.105 -7.084 1.00 97.75 120 GLN A N 1
ATOM 954 C CA . GLN A 1 120 ? -1.190 -7.272 -6.254 1.00 97.75 120 GLN A CA 1
ATOM 955 C C . GLN A 1 120 ? -1.020 -6.978 -4.757 1.00 97.75 120 GLN A C 1
ATOM 957 O O . GLN A 1 120 ? -1.867 -7.361 -3.953 1.00 97.75 120 GLN A O 1
ATOM 962 N N . GLN A 1 121 ? 0.035 -6.252 -4.377 1.00 96.44 121 GLN A N 1
ATOM 963 C CA . GLN A 1 121 ? 0.249 -5.825 -2.992 1.00 96.44 121 GLN A CA 1
ATOM 964 C C . GLN A 1 121 ? -0.848 -4.875 -2.506 1.00 96.44 121 GLN A C 1
ATOM 966 O O . GLN A 1 121 ? -1.337 -5.036 -1.390 1.00 96.44 121 GLN A O 1
ATOM 971 N N . LYS A 1 122 ? -1.267 -3.910 -3.334 1.00 96.31 122 LYS A N 1
ATOM 972 C CA . LYS A 1 122 ? -2.370 -2.997 -3.000 1.00 96.31 122 LYS A CA 1
ATOM 973 C C . LYS A 1 122 ? -3.689 -3.739 -2.813 1.00 96.31 122 LYS A C 1
ATOM 975 O O . LYS A 1 122 ? -4.423 -3.416 -1.886 1.00 96.31 122 LYS A O 1
ATOM 980 N N . LEU A 1 123 ? -3.978 -4.728 -3.661 1.00 98.06 123 LEU A N 1
ATOM 981 C CA . LEU A 1 123 ? -5.165 -5.572 -3.509 1.00 98.06 123 LEU A CA 1
ATOM 982 C C . LEU A 1 123 ? -5.132 -6.340 -2.182 1.00 98.06 123 LEU A C 1
ATOM 984 O O . LEU A 1 123 ? -6.092 -6.256 -1.423 1.00 98.06 123 LEU A O 1
ATOM 988 N N . GLY A 1 124 ? -4.008 -6.982 -1.846 1.00 96.12 124 GLY A N 1
ATOM 989 C CA . GLY A 1 124 ? -3.859 -7.670 -0.558 1.00 96.12 124 GLY A CA 1
ATOM 990 C C . GLY A 1 124 ? -4.016 -6.732 0.647 1.00 96.12 124 GLY A C 1
ATOM 991 O O . GLY A 1 124 ? -4.752 -7.033 1.581 1.00 96.12 124 GLY A O 1
ATOM 992 N N . GLN A 1 125 ? -3.404 -5.545 0.603 1.00 96.12 125 GLN A N 1
ATOM 993 C CA . GLN A 1 125 ? -3.556 -4.531 1.658 1.00 96.12 125 GLN A CA 1
ATOM 994 C C . GLN A 1 125 ? -5.000 -4.032 1.798 1.00 96.12 125 GLN A C 1
ATOM 996 O O . GLN A 1 125 ? -5.451 -3.741 2.907 1.00 96.12 125 GLN A O 1
ATOM 1001 N N . GLN A 1 126 ? -5.725 -3.913 0.685 1.00 97.81 126 GLN A N 1
ATOM 1002 C CA . GLN A 1 126 ? -7.125 -3.508 0.690 1.00 97.81 126 GLN A CA 1
ATOM 1003 C C . GLN A 1 126 ? -8.007 -4.574 1.355 1.00 97.81 126 GLN A C 1
ATOM 1005 O O . GLN A 1 126 ? -8.835 -4.230 2.197 1.00 97.81 126 GLN A O 1
ATOM 1010 N N . GLU A 1 127 ? -7.789 -5.853 1.040 1.00 97.81 127 GLU A N 1
ATOM 1011 C CA . GLU A 1 127 ? -8.485 -6.979 1.675 1.00 97.81 127 GLU A CA 1
ATOM 1012 C C . GLU A 1 127 ? -8.217 -7.038 3.187 1.00 97.81 127 GLU A C 1
ATOM 1014 O O . GLU A 1 127 ? -9.154 -7.153 3.981 1.00 97.81 127 GLU A O 1
ATOM 1019 N N . GLU A 1 128 ? -6.958 -6.880 3.609 1.00 96.75 128 GLU A N 1
ATOM 1020 C CA . GLU A 1 128 ? -6.591 -6.795 5.029 1.00 96.75 128 GLU A CA 1
ATOM 1021 C C . GLU A 1 128 ? -7.280 -5.610 5.723 1.00 96.75 128 GLU A C 1
ATOM 1023 O O . GLU A 1 128 ? -7.828 -5.754 6.819 1.00 96.75 128 GLU A O 1
ATOM 1028 N N . CYS A 1 129 ? -7.302 -4.441 5.075 1.00 97.31 129 CYS A N 1
ATOM 1029 C CA . CYS A 1 129 ? -7.990 -3.257 5.582 1.00 97.31 129 CYS A CA 1
ATOM 1030 C C . CYS A 1 129 ? -9.493 -3.500 5.758 1.00 97.31 129 CYS A C 1
ATOM 1032 O O . CYS A 1 129 ? -10.069 -3.069 6.760 1.00 97.31 129 CYS A O 1
ATOM 1034 N N . ASP A 1 130 ? -10.140 -4.172 4.809 1.00 97.75 130 ASP A N 1
ATOM 1035 C CA . ASP A 1 130 ? -11.574 -4.446 4.873 1.00 97.75 130 ASP A CA 1
ATOM 1036 C C . ASP A 1 130 ? -11.905 -5.503 5.941 1.00 97.75 130 ASP A C 1
ATOM 1038 O O . ASP A 1 130 ? -12.848 -5.307 6.711 1.00 97.75 130 ASP A O 1
ATOM 1042 N N . MET A 1 131 ? -11.060 -6.525 6.117 1.00 97.88 131 MET A N 1
ATOM 1043 C CA . MET A 1 131 ? -11.153 -7.465 7.242 1.00 97.88 131 MET A CA 1
ATOM 1044 C C . MET A 1 131 ? -11.008 -6.754 8.602 1.00 97.88 131 MET A C 1
ATOM 1046 O O . MET A 1 131 ? -11.773 -7.004 9.541 1.00 97.88 131 MET A O 1
ATOM 1050 N N . VAL A 1 132 ? -10.045 -5.835 8.736 1.00 97.75 132 VAL A N 1
ATOM 1051 C CA . VAL A 1 132 ? -9.860 -5.053 9.972 1.00 97.75 132 VAL A CA 1
ATOM 1052 C C . VAL A 1 132 ? -11.067 -4.148 10.238 1.00 97.75 132 VAL A C 1
ATOM 1054 O O . VAL A 1 132 ? -11.535 -4.066 11.374 1.00 97.75 132 VAL A O 1
ATOM 1057 N N . LYS A 1 133 ? -11.635 -3.505 9.210 1.00 98.38 133 LYS A N 1
ATOM 1058 C CA . LYS A 1 133 ? -12.867 -2.713 9.365 1.00 98.38 133 LYS A CA 1
ATOM 1059 C C . LYS A 1 133 ? -14.038 -3.575 9.826 1.00 98.38 133 LYS A C 1
ATOM 1061 O O . LYS A 1 133 ? -14.778 -3.151 10.711 1.00 98.38 133 LYS A O 1
ATOM 1066 N N . GLU A 1 134 ? -14.208 -4.767 9.259 1.00 98.38 134 GLU A N 1
ATOM 1067 C CA . GLU A 1 134 ? -15.292 -5.678 9.631 1.00 98.38 134 GLU A CA 1
ATOM 1068 C C . GLU A 1 134 ? -15.160 -6.152 11.083 1.00 98.38 134 GLU A C 1
ATOM 1070 O O . GLU A 1 134 ? -16.119 -6.086 11.857 1.00 98.38 134 GLU A O 1
ATOM 1075 N N . THR A 1 135 ? -13.963 -6.579 11.490 1.00 97.38 135 THR A N 1
ATOM 1076 C CA . THR A 1 135 ? -13.703 -6.998 12.877 1.00 97.38 135 THR A CA 1
ATOM 1077 C C . THR A 1 135 ? -13.922 -5.853 13.865 1.00 97.38 135 THR A C 1
ATOM 1079 O O . THR A 1 135 ? -14.589 -6.047 14.884 1.00 97.38 135 THR A O 1
ATOM 1082 N N . PHE A 1 136 ? -13.457 -4.643 13.538 1.00 96.88 136 PHE A N 1
ATOM 1083 C CA . PHE A 1 136 ? -13.716 -3.450 14.341 1.00 96.88 136 PHE A CA 1
ATOM 1084 C C . PHE A 1 136 ? -15.216 -3.154 14.449 1.00 96.88 136 PHE A C 1
ATOM 1086 O O . PHE A 1 136 ? -15.725 -2.924 15.546 1.00 96.88 136 PHE A O 1
ATOM 1093 N N . TRP A 1 137 ? -15.950 -3.210 13.336 1.00 98.44 137 TRP A N 1
ATOM 1094 C CA . TRP A 1 137 ? -17.392 -2.966 13.319 1.00 98.44 137 TRP A CA 1
ATOM 1095 C C . TRP A 1 137 ? -18.163 -3.984 14.172 1.00 98.44 137 TRP A C 1
ATOM 1097 O O . TRP A 1 137 ? -19.039 -3.613 14.959 1.00 98.44 137 TRP A O 1
ATOM 1107 N N . ASN A 1 138 ? -17.792 -5.263 14.086 1.00 98.12 138 ASN A N 1
ATOM 1108 C CA . ASN A 1 138 ? -18.381 -6.333 14.887 1.00 98.12 138 ASN A CA 1
ATOM 1109 C C . ASN A 1 138 ? -18.106 -6.162 16.389 1.00 98.12 138 ASN A C 1
ATOM 1111 O O . ASN A 1 138 ? -19.023 -6.308 17.205 1.00 98.12 138 ASN A O 1
ATOM 1115 N N . GLU A 1 139 ? -16.878 -5.805 16.771 1.00 98.25 139 GLU A N 1
ATOM 1116 C CA . GLU A 1 139 ? -16.542 -5.539 18.173 1.00 98.25 139 GLU A CA 1
ATOM 1117 C C . GLU A 1 139 ? -17.250 -4.287 18.702 1.00 98.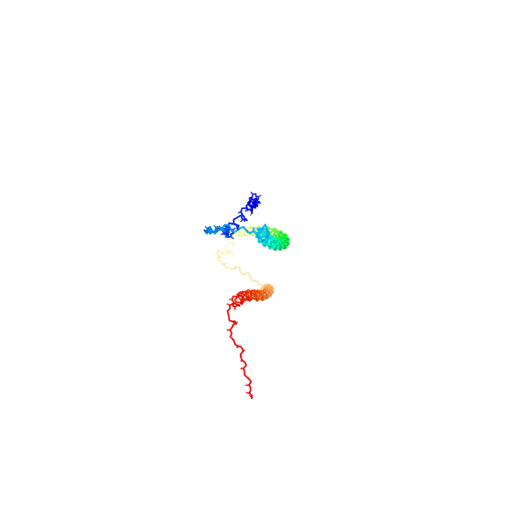25 139 GLU A C 1
ATOM 1119 O O . GLU A 1 139 ? -17.801 -4.320 19.806 1.00 98.25 139 GLU A O 1
ATOM 1124 N N . MET A 1 140 ? -17.360 -3.225 17.900 1.00 98.00 140 MET A N 1
ATOM 1125 C CA . MET A 1 140 ? -18.151 -2.043 18.255 1.00 98.00 140 MET A CA 1
ATOM 1126 C C . MET A 1 140 ? -19.611 -2.409 18.531 1.00 98.00 140 MET A C 1
ATOM 1128 O O . MET A 1 140 ? -20.150 -2.054 19.582 1.00 98.00 140 MET A O 1
ATOM 1132 N N . LYS A 1 141 ? -20.236 -3.201 17.653 1.00 98.56 141 LYS A N 1
ATOM 1133 C CA . LYS A 1 141 ? -21.617 -3.671 17.832 1.00 98.56 141 LYS A CA 1
ATOM 1134 C C . LYS A 1 141 ? -21.783 -4.516 19.099 1.00 98.56 141 LYS A C 1
ATOM 1136 O O . LYS A 1 141 ? -22.765 -4.370 19.830 1.00 98.56 141 LYS A O 1
ATOM 1141 N N . LYS A 1 142 ? -20.822 -5.393 19.394 1.00 98.50 142 LYS A N 1
ATOM 1142 C CA . LYS A 1 142 ? -20.817 -6.228 20.604 1.00 98.50 142 LYS A CA 1
ATOM 1143 C C . LYS A 1 142 ? -20.698 -5.389 21.875 1.00 98.50 142 LYS A C 1
ATOM 1145 O O . LYS A 1 142 ? -21.432 -5.636 22.834 1.00 98.50 142 LYS A O 1
ATOM 1150 N N . LYS A 1 143 ? -19.820 -4.383 21.885 1.00 98.06 143 LYS A N 1
ATOM 1151 C CA . LYS A 1 143 ? -19.672 -3.448 23.010 1.00 98.06 143 LYS A CA 1
ATOM 1152 C C . LYS A 1 143 ? -20.906 -2.582 23.190 1.00 98.06 143 LYS A C 1
ATOM 1154 O O . LYS A 1 143 ? -21.363 -2.425 24.317 1.00 98.06 143 LYS A O 1
ATOM 1159 N N . GLU A 1 144 ? -21.510 -2.110 22.108 1.00 98.50 144 GLU A N 1
ATOM 1160 C CA . GLU A 1 144 ? -22.763 -1.362 22.172 1.00 98.50 144 GLU A CA 1
ATOM 1161 C C . GLU A 1 144 ? -23.895 -2.208 22.781 1.00 98.50 144 GLU A C 1
ATOM 1163 O O . GLU A 1 144 ? -24.624 -1.742 23.658 1.00 98.50 144 GLU A O 1
ATOM 1168 N N . LEU A 1 145 ? -24.010 -3.483 22.391 1.00 98.50 145 LEU A N 1
ATOM 1169 C CA . LEU A 1 145 ? -24.953 -4.423 23.004 1.00 98.50 145 LEU A CA 1
ATOM 1170 C C . LEU A 1 145 ? -24.652 -4.666 24.489 1.00 98.50 145 LEU A C 1
ATOM 1172 O O . LEU A 1 145 ? -25.578 -4.729 25.297 1.00 98.50 145 LEU A O 1
ATOM 1176 N N . GLN A 1 146 ? -23.377 -4.790 24.866 1.00 98.56 146 GLN A N 1
ATOM 1177 C CA . GLN A 1 146 ? -22.972 -4.946 26.264 1.00 98.56 146 GLN A CA 1
ATOM 1178 C C . GLN A 1 146 ? -23.330 -3.708 27.096 1.00 98.56 146 GLN A C 1
ATOM 1180 O O . GLN A 1 146 ? -23.857 -3.856 28.198 1.00 98.56 146 GLN A O 1
ATOM 1185 N N . ILE A 1 147 ? -23.103 -2.506 26.560 1.00 98.56 147 ILE A N 1
ATOM 1186 C CA . ILE A 1 147 ? -23.492 -1.244 27.197 1.00 98.56 147 ILE A CA 1
ATOM 1187 C C . ILE A 1 147 ? -25.008 -1.205 27.372 1.00 98.56 147 ILE A C 1
ATOM 1189 O O . ILE A 1 147 ? -25.462 -1.026 28.494 1.00 98.56 147 ILE A O 1
ATOM 1193 N N . LYS A 1 148 ? -25.794 -1.475 26.319 1.00 98.75 148 LYS A N 1
ATOM 1194 C CA . LYS A 1 148 ? -27.267 -1.507 26.399 1.00 98.75 148 LYS A CA 1
ATOM 1195 C C . LYS A 1 148 ? -27.766 -2.460 27.487 1.00 98.75 148 LYS A C 1
ATOM 1197 O O . LYS A 1 148 ? -28.645 -2.092 28.262 1.00 98.75 148 LYS A O 1
ATOM 1202 N N . ARG A 1 149 ? -27.179 -3.658 27.585 1.00 98.75 149 ARG A N 1
ATOM 1203 C CA . ARG A 1 149 ? -27.496 -4.627 28.650 1.00 98.75 149 ARG A CA 1
ATOM 1204 C C . ARG A 1 149 ? -27.130 -4.098 30.035 1.00 98.75 149 ARG A C 1
ATOM 1206 O O . ARG A 1 149 ? -27.956 -4.170 30.934 1.00 98.75 149 ARG A O 1
ATOM 1213 N N . SER A 1 150 ? -25.926 -3.553 30.206 1.00 98.44 150 SER A N 1
ATOM 1214 C CA . SER A 1 150 ? -25.479 -2.978 31.481 1.00 98.44 150 SER A CA 1
ATOM 1215 C C . SER A 1 150 ? -26.373 -1.814 31.914 1.00 98.44 150 SER A C 1
ATOM 1217 O O . SER A 1 150 ? -26.836 -1.774 33.048 1.00 98.44 150 SER A O 1
ATOM 1219 N N . THR A 1 151 ? -26.710 -0.910 30.992 1.00 98.69 151 THR A N 1
ATOM 1220 C CA . THR A 1 151 ? -27.629 0.204 31.241 1.00 98.69 151 THR A CA 1
ATOM 1221 C C . THR A 1 151 ? -29.017 -0.283 31.653 1.00 98.69 151 THR A C 1
ATOM 1223 O O . THR A 1 151 ? -29.580 0.278 32.589 1.00 98.69 151 THR A O 1
ATOM 1226 N N . ALA A 1 152 ? -29.549 -1.333 31.015 1.00 98.69 152 ALA A N 1
ATOM 1227 C CA . ALA A 1 152 ? -30.821 -1.939 31.412 1.00 98.69 152 ALA A CA 1
ATOM 1228 C C . ALA A 1 152 ? -30.752 -2.527 32.832 1.00 98.69 152 ALA A C 1
ATOM 1230 O O . ALA A 1 152 ? -31.578 -2.185 33.669 1.00 98.69 152 ALA A O 1
ATOM 1231 N N . ILE A 1 153 ? -29.707 -3.303 33.144 1.00 98.62 153 ILE A N 1
ATOM 1232 C CA . ILE A 1 153 ? -29.495 -3.869 34.489 1.00 98.62 153 ILE A CA 1
ATOM 1233 C C . ILE A 1 153 ? -29.381 -2.760 35.546 1.00 98.62 153 ILE A C 1
ATOM 1235 O O . ILE A 1 153 ? -29.944 -2.875 36.632 1.00 98.62 153 ILE A O 1
ATOM 1239 N N . ILE A 1 154 ? -28.675 -1.667 35.242 1.00 98.50 154 ILE A N 1
ATOM 1240 C CA . ILE A 1 154 ? -28.546 -0.516 36.147 1.00 98.50 154 ILE A CA 1
ATOM 1241 C C . ILE A 1 154 ? -29.904 0.161 36.368 1.00 98.50 154 ILE A C 1
ATOM 1243 O O . ILE A 1 154 ? -30.197 0.581 37.489 1.00 98.50 154 ILE A O 1
ATOM 1247 N N . ALA A 1 155 ? -30.726 0.291 35.323 1.00 98.75 155 ALA A N 1
ATOM 1248 C CA . ALA A 1 155 ? -32.069 0.848 35.444 1.00 98.75 155 ALA A CA 1
ATOM 1249 C C . ALA A 1 155 ? -32.958 -0.034 36.336 1.00 98.75 155 ALA A C 1
ATOM 1251 O O . ALA A 1 155 ? -33.571 0.487 37.270 1.00 98.75 155 ALA A O 1
ATOM 1252 N N . ASP A 1 156 ? -32.940 -1.352 36.125 1.00 98.62 156 ASP A N 1
ATOM 1253 C CA . ASP A 1 156 ? -33.684 -2.321 36.936 1.00 98.62 156 ASP A CA 1
ATOM 1254 C C . ASP A 1 156 ? -33.225 -2.300 38.400 1.00 98.62 156 ASP A C 1
ATOM 1256 O O . ASP A 1 156 ? -34.047 -2.249 39.315 1.00 98.62 156 ASP A O 1
ATOM 1260 N N . TYR A 1 157 ? -31.910 -2.263 38.643 1.00 98.75 157 TYR A N 1
ATOM 1261 C CA . TYR A 1 157 ? -31.349 -2.155 39.991 1.00 98.75 157 TYR A CA 1
ATOM 1262 C C . TYR A 1 157 ? -31.849 -0.898 40.709 1.00 98.75 157 TYR A C 1
ATOM 1264 O O . TYR A 1 157 ? -32.349 -0.979 41.831 1.00 98.75 157 TYR A O 1
ATOM 1272 N N . LYS A 1 158 ? -31.784 0.265 40.045 1.00 98.56 158 LYS A N 1
ATOM 1273 C CA . LYS A 1 158 ? -32.298 1.526 40.598 1.00 98.56 158 LYS A CA 1
ATOM 1274 C C . LYS A 1 158 ? -33.793 1.444 40.893 1.00 98.56 158 LYS A C 1
ATOM 1276 O O . LYS A 1 158 ? -34.223 1.904 41.946 1.00 98.56 158 LYS A O 1
ATOM 1281 N N . GLN A 1 159 ? -34.573 0.833 40.003 1.00 98.62 159 GLN A N 1
ATOM 1282 C CA . GLN A 1 159 ? -36.006 0.638 40.202 1.00 98.62 159 GLN A CA 1
ATOM 1283 C C . GLN A 1 159 ? -36.298 -0.227 41.435 1.00 98.62 159 GLN A C 1
ATOM 1285 O O . GLN A 1 159 ? -37.168 0.127 42.230 1.00 98.62 159 GLN A O 1
ATOM 1290 N N . VAL A 1 160 ? -35.568 -1.330 41.621 1.00 98.38 160 VAL A N 1
ATOM 1291 C CA . VAL A 1 160 ? -35.693 -2.186 42.809 1.00 98.38 160 VAL A CA 1
ATOM 1292 C C . VAL A 1 160 ? -35.334 -1.406 44.074 1.00 98.38 160 VAL A C 1
ATOM 1294 O O . VAL A 1 160 ? -36.096 -1.447 45.037 1.00 98.38 160 VAL A O 1
ATOM 1297 N N . CYS A 1 161 ? -34.240 -0.638 44.068 1.00 98.38 161 CYS A N 1
ATOM 1298 C CA . CYS A 1 161 ? -33.873 0.215 45.200 1.00 98.38 161 CYS A CA 1
ATOM 1299 C C . CYS A 1 161 ? -34.984 1.213 45.548 1.00 98.38 161 CYS A C 1
ATOM 1301 O O . CYS A 1 161 ? -35.392 1.267 46.702 1.00 98.38 161 CYS A O 1
ATOM 1303 N N . CYS A 1 162 ? -35.525 1.940 44.564 1.00 98.25 162 CYS A N 1
ATOM 1304 C CA . CYS A 1 162 ? -36.636 2.867 44.793 1.00 98.25 162 CYS A CA 1
ATOM 1305 C C . CYS A 1 162 ? -37.863 2.161 45.390 1.00 98.25 162 CYS A C 1
ATOM 1307 O O . CYS A 1 162 ? -38.452 2.669 46.339 1.00 98.25 162 CYS A O 1
ATOM 1309 N N . GLN A 1 163 ? -38.223 0.975 44.883 1.00 98.38 163 GLN A N 1
ATOM 1310 C CA . GLN A 1 163 ? -39.342 0.192 45.421 1.00 98.38 163 GLN A CA 1
ATOM 1311 C C . GLN A 1 163 ? -39.106 -0.262 46.864 1.00 98.38 163 GLN A C 1
ATOM 1313 O O . GLN A 1 163 ? -40.040 -0.259 47.666 1.00 98.38 163 GLN A O 1
ATOM 1318 N N . LEU A 1 164 ? -37.884 -0.684 47.200 1.00 98.25 164 LEU A N 1
ATOM 1319 C CA . LEU A 1 164 ? -37.539 -1.069 48.567 1.00 98.25 164 LEU A CA 1
ATOM 1320 C C . LEU A 1 164 ? -37.589 0.140 49.503 1.00 98.25 164 LEU A C 1
ATOM 1322 O O . LEU A 1 164 ? -38.184 0.030 50.570 1.00 98.25 164 LEU A O 1
ATOM 1326 N N . THR A 1 165 ? -37.025 1.282 49.099 1.00 98.00 165 THR A N 1
ATOM 1327 C CA . THR A 1 165 ? -37.082 2.529 49.876 1.00 98.00 165 THR A CA 1
ATOM 1328 C C . THR A 1 165 ? -38.526 2.954 50.128 1.00 98.00 165 THR A C 1
ATOM 1330 O O . THR A 1 165 ? -38.893 3.164 51.277 1.00 98.00 165 THR A O 1
ATOM 1333 N N . GLU A 1 166 ? -39.380 2.963 49.100 1.00 97.94 166 GLU A N 1
ATOM 1334 C CA . GLU A 1 166 ? -40.794 3.331 49.245 1.00 97.94 166 GLU A CA 1
ATOM 1335 C C . GLU A 1 166 ? -41.548 2.380 50.194 1.00 97.94 166 GLU A C 1
ATOM 1337 O O . GLU A 1 166 ? -42.381 2.810 50.992 1.00 97.94 166 GLU A O 1
ATOM 1342 N N . ARG A 1 167 ? -41.271 1.069 50.135 1.00 98.12 167 ARG A N 1
ATOM 1343 C CA . ARG A 1 167 ? -41.865 0.104 51.078 1.00 98.12 167 ARG A CA 1
ATOM 1344 C C . ARG A 1 167 ? -41.383 0.340 52.504 1.00 98.12 167 ARG A C 1
ATOM 1346 O O . ARG A 1 167 ? -42.204 0.332 53.414 1.00 98.12 167 ARG A O 1
ATOM 1353 N N . MET A 1 168 ? -40.083 0.559 52.693 1.00 97.56 168 MET A N 1
ATOM 1354 C CA . MET A 1 168 ? -39.508 0.851 54.006 1.00 97.56 168 MET A CA 1
ATOM 1355 C C . MET A 1 168 ? -40.095 2.132 54.606 1.00 97.56 168 MET A C 1
ATOM 1357 O O . MET A 1 168 ? -40.457 2.135 55.778 1.00 97.56 168 MET A O 1
ATOM 1361 N N . GLU A 1 169 ? -40.256 3.191 53.810 1.00 97.25 169 GLU A N 1
ATOM 1362 C CA . GLU A 1 169 ? -40.894 4.444 54.234 1.00 97.25 169 GLU A CA 1
ATOM 1363 C C . GLU A 1 169 ? -42.356 4.225 54.646 1.00 97.25 169 GLU A C 1
ATOM 1365 O O . GLU A 1 169 ? -42.766 4.687 55.707 1.00 97.25 169 GLU A O 1
ATOM 1370 N N . LYS A 1 170 ? -43.131 3.440 53.884 1.00 97.38 170 LYS A N 1
ATOM 1371 C CA . LYS A 1 170 ? -44.520 3.097 54.246 1.00 97.38 170 LYS A CA 1
ATOM 1372 C C . LYS A 1 170 ? -44.615 2.321 55.561 1.00 97.38 170 LYS A C 1
ATOM 1374 O O . LYS A 1 170 ? -45.473 2.624 56.392 1.00 97.38 170 LYS A O 1
ATOM 1379 N N . GLU A 1 171 ? -43.754 1.329 55.774 1.00 95.88 171 GLU A N 1
ATOM 1380 C CA . GLU A 1 171 ? -43.713 0.587 57.042 1.00 95.88 171 GLU A CA 1
ATOM 1381 C C . GLU A 1 171 ? -43.290 1.500 58.208 1.00 95.88 171 GLU A C 1
ATOM 1383 O O . GLU A 1 171 ? -43.898 1.469 59.279 1.00 95.88 171 GLU A O 1
ATOM 1388 N N . GLN A 1 172 ? -42.321 2.394 57.992 1.00 96.00 172 GLN A N 1
ATOM 1389 C CA . GLN A 1 172 ? -41.899 3.372 58.996 1.00 96.00 172 GLN A CA 1
ATOM 1390 C C . GLN A 1 172 ? -43.024 4.361 59.345 1.00 96.00 172 GLN A C 1
ATOM 1392 O O . GLN A 1 172 ? -43.259 4.639 60.526 1.00 96.00 172 GLN A O 1
ATOM 1397 N N . ASP A 1 173 ? -43.746 4.872 58.347 1.00 94.94 173 ASP A N 1
ATOM 1398 C CA . ASP A 1 173 ? -44.867 5.795 58.528 1.00 94.94 173 ASP A CA 1
ATOM 1399 C C . ASP A 1 173 ? -46.025 5.125 59.268 1.00 94.94 173 ASP A C 1
ATOM 1401 O O . ASP A 1 173 ? -46.568 5.693 60.219 1.00 94.94 173 ASP A O 1
ATOM 1405 N N . THR A 1 174 ? -46.386 3.897 58.884 1.00 94.62 174 THR A N 1
ATOM 1406 C CA . THR A 1 174 ? -47.439 3.135 59.570 1.00 94.62 174 THR A CA 1
ATOM 1407 C C . THR A 1 174 ? -47.048 2.831 61.013 1.00 94.62 174 THR A C 1
ATOM 1409 O O . THR A 1 174 ? -47.851 3.077 61.914 1.00 94.62 174 THR A O 1
ATOM 1412 N N . HIS A 1 175 ? -45.813 2.397 61.279 1.00 93.31 175 HIS A N 1
ATOM 1413 C CA . HIS A 1 175 ? -45.319 2.190 62.640 1.00 93.31 175 HIS A CA 1
ATOM 1414 C C . HIS A 1 175 ? -45.340 3.492 63.455 1.00 93.31 175 HIS A C 1
ATOM 1416 O O . HIS A 1 175 ? -45.836 3.514 64.584 1.00 93.31 175 HIS A O 1
ATOM 1422 N N . THR A 1 176 ? -44.885 4.605 62.875 1.00 94.94 176 THR A N 1
ATOM 1423 C CA . THR A 1 176 ? -44.888 5.925 63.526 1.00 94.94 176 THR A CA 1
ATOM 1424 C C . THR A 1 176 ? -46.310 6.383 63.857 1.00 94.94 176 THR A C 1
ATOM 1426 O O . THR A 1 176 ? -46.561 6.866 64.965 1.00 94.94 176 THR A O 1
ATOM 1429 N N . GLN A 1 177 ? -47.271 6.168 62.954 1.00 95.12 177 GLN A N 1
ATOM 1430 C CA . GLN A 1 177 ? -48.689 6.448 63.189 1.00 95.12 177 GLN A CA 1
ATOM 1431 C C . GLN A 1 177 ? -49.274 5.561 64.297 1.00 95.12 177 GLN A C 1
ATOM 1433 O O . GLN A 1 177 ? -49.943 6.076 65.193 1.00 95.12 177 GLN A O 1
ATOM 1438 N N . GLN A 1 178 ? -48.995 4.253 64.297 1.00 93.69 178 GLN A N 1
ATOM 1439 C CA . GLN A 1 178 ? -49.432 3.341 65.364 1.00 93.69 178 GLN A CA 1
ATOM 1440 C C . GLN A 1 178 ? -48.852 3.755 66.722 1.00 93.69 178 GLN A C 1
ATOM 1442 O O . GLN A 1 178 ? -49.582 3.833 67.712 1.00 93.69 178 GLN A O 1
ATOM 1447 N N . MET A 1 179 ? -47.566 4.111 66.772 1.00 91.50 179 MET A N 1
ATOM 1448 C CA . MET A 1 179 ? -46.928 4.636 67.979 1.00 91.50 179 MET A CA 1
ATOM 1449 C C . MET A 1 179 ? -47.568 5.949 68.438 1.00 91.50 179 MET A C 1
ATOM 1451 O O . MET A 1 179 ? -47.819 6.120 69.631 1.00 91.50 179 MET A O 1
ATOM 1455 N N . ALA A 1 180 ? -47.888 6.865 67.523 1.00 91.25 180 ALA A N 1
ATOM 1456 C CA . ALA A 1 180 ? -48.588 8.106 67.847 1.00 91.25 180 ALA A CA 1
ATOM 1457 C C . ALA A 1 180 ? -50.006 7.850 68.393 1.00 91.25 180 ALA A C 1
ATOM 1459 O O . ALA A 1 180 ? -50.413 8.496 69.362 1.00 91.25 180 ALA A O 1
ATOM 1460 N N . LEU A 1 181 ? -50.735 6.878 67.833 1.00 94.56 181 LEU A N 1
ATOM 1461 C CA . LEU A 1 181 ? -52.056 6.454 68.309 1.00 94.56 181 LEU A CA 1
ATOM 1462 C C . LEU A 1 181 ? -51.997 5.810 69.699 1.00 94.56 181 LEU A C 1
ATOM 1464 O O . LEU A 1 181 ? -52.839 6.095 70.549 1.00 94.56 181 LEU A O 1
ATOM 1468 N N . ILE A 1 182 ? -51.007 4.954 69.961 1.00 89.31 182 ILE A N 1
ATOM 1469 C CA . ILE A 1 182 ? -50.803 4.371 71.293 1.00 89.31 182 ILE A CA 1
ATOM 1470 C C . ILE A 1 182 ? -50.449 5.481 72.284 1.00 89.31 182 ILE A C 1
ATOM 1472 O O . ILE A 1 182 ? -51.095 5.595 73.325 1.00 89.31 182 ILE A O 1
ATOM 1476 N N . LYS A 1 183 ? -49.490 6.355 71.946 1.00 89.06 183 LYS A N 1
ATOM 1477 C CA . LYS A 1 183 ? -49.112 7.507 72.778 1.00 89.06 183 LYS A CA 1
ATOM 1478 C C . LYS A 1 183 ? -50.320 8.401 73.084 1.00 89.06 183 LYS A C 1
ATOM 1480 O O . LYS A 1 183 ? -50.479 8.819 74.230 1.00 89.06 183 LYS A O 1
ATOM 1485 N N . SER A 1 184 ? -51.194 8.673 72.112 1.00 87.62 184 SER A N 1
ATOM 1486 C CA . SER A 1 184 ? -52.396 9.492 72.330 1.00 87.62 184 SER A CA 1
ATOM 1487 C C . SER A 1 184 ? -53.427 8.793 73.226 1.00 87.62 184 SER A C 1
ATOM 1489 O O . SER A 1 184 ? -53.900 9.402 74.188 1.00 87.62 184 SER A O 1
ATOM 1491 N N . LYS A 1 185 ? -53.705 7.500 73.001 1.00 88.88 185 LYS A N 1
ATOM 1492 C CA . LYS A 1 185 ? -54.584 6.693 73.865 1.00 88.88 185 LYS A CA 1
ATOM 1493 C C . LYS A 1 185 ? -54.061 6.619 75.301 1.00 88.88 185 LYS A C 1
ATOM 1495 O O . LYS A 1 185 ? -54.831 6.821 76.239 1.00 88.88 185 LYS A O 1
ATOM 1500 N N . VAL A 1 186 ? -52.759 6.412 75.490 1.00 86.94 186 VAL A N 1
ATOM 1501 C CA . VAL A 1 186 ? -52.140 6.375 76.824 1.00 86.94 186 VAL A CA 1
ATOM 1502 C C . VAL A 1 186 ? -52.233 7.736 77.522 1.00 86.94 186 VAL A C 1
ATOM 1504 O O . VAL A 1 186 ? -52.598 7.786 78.696 1.00 86.94 186 VAL A O 1
ATOM 1507 N N . ARG A 1 187 ? -52.005 8.845 76.803 1.00 82.56 187 ARG A N 1
ATOM 1508 C CA . ARG A 1 187 ? -52.185 10.214 77.330 1.00 82.56 187 ARG A CA 1
ATOM 1509 C C . ARG A 1 187 ? -53.632 10.512 77.743 1.00 82.56 187 ARG A C 1
ATOM 1511 O O . ARG A 1 187 ? -53.837 11.276 78.682 1.00 82.56 187 ARG A O 1
ATOM 1518 N N . SER A 1 188 ? -54.617 9.912 77.073 1.00 84.31 188 SER A N 1
ATOM 1519 C CA . SER A 1 188 ? -56.043 10.071 77.399 1.00 84.31 188 SER A CA 1
ATOM 1520 C C . SER A 1 188 ? -56.517 9.240 78.601 1.00 84.31 188 SER A C 1
ATOM 1522 O O . SER A 1 188 ? -57.601 9.487 79.124 1.00 84.31 188 SER A O 1
ATOM 1524 N N . CYS A 1 189 ? -55.713 8.282 79.076 1.00 84.88 189 CYS A N 1
ATOM 1525 C CA . CYS A 1 189 ? -56.043 7.459 80.237 1.00 84.88 189 CYS A CA 1
ATOM 1526 C C . CYS A 1 189 ? -55.611 8.150 81.550 1.00 84.88 189 CYS A C 1
ATOM 1528 O O . CYS A 1 189 ? -54.412 8.371 81.749 1.00 84.88 189 CYS A O 1
ATOM 1530 N N . PRO A 1 190 ? -56.531 8.422 82.499 1.00 78.00 190 PRO A N 1
ATOM 1531 C CA . PRO A 1 190 ? -56.211 9.110 83.756 1.00 78.00 190 PRO A CA 1
ATOM 1532 C C . PRO A 1 190 ? -55.170 8.393 84.631 1.00 78.00 190 PRO A C 1
ATOM 1534 O O . PRO A 1 190 ? -54.448 9.044 85.382 1.00 78.00 190 PRO A O 1
ATOM 1537 N N . HIS A 1 191 ? -55.073 7.061 84.533 1.00 76.56 191 HIS A N 1
ATOM 1538 C CA . HIS A 1 191 ? -54.162 6.246 85.345 1.00 76.56 191 HIS A CA 1
ATOM 1539 C C . HIS A 1 191 ? -52.795 6.026 84.668 1.00 76.56 191 HIS A C 1
ATOM 1541 O O . HIS A 1 191 ? -51.770 5.982 85.342 1.00 76.56 191 HIS A O 1
ATOM 1547 N N . CYS A 1 192 ? -52.757 5.957 83.331 1.00 78.69 192 CYS A N 1
ATOM 1548 C CA . CYS A 1 192 ? -51.546 5.635 82.562 1.00 78.69 192 CYS A CA 1
ATOM 1549 C C . CYS A 1 192 ? -50.776 6.867 82.0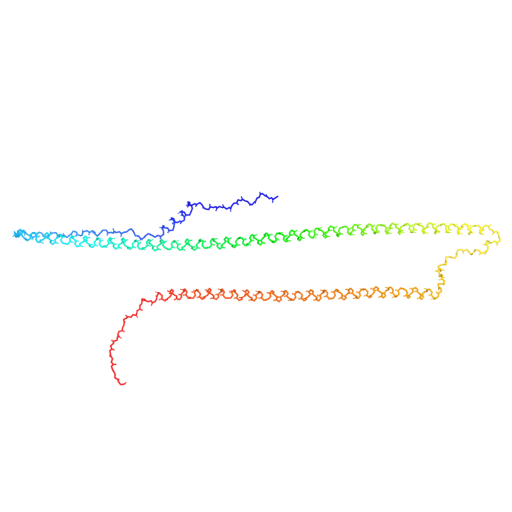53 1.00 78.69 192 CYS A C 1
ATOM 1551 O O . CYS A 1 192 ? -49.630 6.730 81.629 1.00 78.69 192 CYS A O 1
ATOM 1553 N N . ARG A 1 193 ? -51.360 8.073 82.120 1.00 72.81 193 ARG A N 1
ATOM 1554 C CA . ARG A 1 193 ? -50.738 9.330 81.657 1.00 72.81 193 ARG A CA 1
ATOM 1555 C C . ARG A 1 193 ? -49.355 9.607 82.267 1.00 72.81 193 ARG A C 1
ATOM 1557 O O . ARG A 1 193 ? -48.530 10.233 81.614 1.00 72.81 193 ARG A O 1
ATOM 1564 N N . HIS A 1 194 ? -49.104 9.142 83.489 1.00 71.81 194 HIS A N 1
ATOM 1565 C CA . HIS A 1 194 ? -47.848 9.357 84.219 1.00 71.81 194 HIS A CA 1
ATOM 1566 C C . HIS A 1 194 ? -46.731 8.371 83.826 1.00 71.81 194 HIS A C 1
ATOM 1568 O O . HIS A 1 194 ? -45.588 8.566 84.224 1.00 71.81 194 HIS A O 1
ATOM 1574 N N . VAL A 1 195 ? -47.053 7.314 83.067 1.00 68.94 195 VAL A N 1
ATOM 1575 C CA . VAL A 1 195 ? -46.125 6.219 82.721 1.00 68.94 195 VAL A CA 1
ATOM 1576 C C . VAL A 1 195 ? -45.333 6.513 81.439 1.00 68.94 195 VAL A C 1
ATOM 1578 O O . VAL A 1 195 ? -44.301 5.896 81.207 1.00 68.94 195 VAL A O 1
ATOM 1581 N N . VAL A 1 196 ? -45.777 7.464 80.608 1.00 58.91 196 VAL A N 1
ATOM 1582 C CA . VAL A 1 196 ? -45.083 7.841 79.364 1.00 58.91 196 VAL A CA 1
ATOM 1583 C C . VAL A 1 196 ? -44.336 9.159 79.584 1.00 58.91 196 VAL A C 1
ATOM 1585 O O . VAL A 1 196 ? -44.995 10.195 79.703 1.00 58.91 196 VAL A O 1
ATOM 1588 N N . PRO A 1 197 ? -42.990 9.155 79.628 1.00 58.28 197 PRO A N 1
ATOM 1589 C CA . PRO A 1 197 ? -42.202 10.378 79.726 1.00 58.28 197 PRO A CA 1
ATOM 1590 C C . PRO A 1 197 ? -42.534 11.340 78.578 1.00 58.28 197 PRO A C 1
ATOM 1592 O O . PRO A 1 197 ? -42.689 10.926 77.426 1.00 58.28 197 PRO A O 1
ATOM 1595 N N . LEU A 1 198 ? -42.669 12.628 78.899 1.00 54.50 198 LEU A N 1
ATOM 1596 C CA . LEU A 1 198 ? -42.805 13.696 77.911 1.00 54.50 198 LEU A CA 1
ATOM 1597 C C . LEU A 1 198 ? -41.486 13.791 77.128 1.00 54.50 198 LEU A C 1
ATOM 1599 O O . LEU A 1 198 ? -40.458 14.068 77.736 1.00 54.50 198 LEU A O 1
ATOM 1603 N N . ASP A 1 199 ? -41.548 13.504 75.824 1.00 60.62 199 ASP A N 1
ATOM 1604 C CA . ASP A 1 199 ? -40.530 13.724 74.787 1.00 60.62 199 ASP A CA 1
ATOM 1605 C C . ASP A 1 199 ? -39.084 13.869 75.294 1.00 60.62 199 ASP A C 1
ATOM 1607 O O . ASP A 1 199 ? -38.557 14.970 75.428 1.00 60.62 199 ASP A O 1
ATOM 1611 N N . GLN A 1 200 ? -38.410 12.738 75.515 1.00 43.94 200 GLN A N 1
ATOM 1612 C CA . GLN A 1 200 ? -36.955 12.712 75.420 1.00 43.94 200 GLN A CA 1
ATOM 1613 C C . GLN A 1 200 ? -36.593 12.414 73.969 1.00 43.94 200 GLN A C 1
ATOM 1615 O O . GLN A 1 200 ? -36.695 11.290 73.483 1.00 43.94 200 GLN A O 1
ATOM 1620 N N . THR A 1 201 ? -36.183 13.469 73.274 1.00 46.22 201 THR A N 1
ATOM 1621 C CA . THR A 1 201 ? -35.230 13.401 72.171 1.00 46.22 201 THR A CA 1
ATOM 1622 C C . THR A 1 201 ? -33.929 12.805 72.712 1.00 46.22 201 THR A C 1
ATOM 1624 O O . THR A 1 201 ? -33.010 13.529 73.082 1.00 46.22 201 THR A O 1
ATOM 1627 N N . SER A 1 202 ? -33.875 11.487 72.844 1.00 40.94 202 SER A N 1
ATOM 1628 C CA . SER A 1 202 ? -32.653 10.755 73.153 1.00 40.94 202 SER A CA 1
ATOM 1629 C C . SER A 1 202 ? -32.312 9.908 71.941 1.00 40.94 202 SER A C 1
ATOM 1631 O O . SER A 1 202 ? -32.877 8.844 71.706 1.00 40.94 202 SER A O 1
ATOM 1633 N N . THR A 1 203 ? -31.408 10.466 71.149 1.00 44.47 203 THR A N 1
ATOM 1634 C CA . THR A 1 203 ? -30.426 9.734 70.363 1.00 44.47 203 THR A CA 1
ATOM 1635 C C . THR A 1 203 ? -29.851 8.586 71.194 1.00 44.47 203 THR A C 1
ATOM 1637 O O . THR A 1 203 ? -29.060 8.850 72.091 1.00 44.47 203 THR A O 1
ATOM 1640 N N . ASP A 1 204 ? -30.285 7.354 70.951 1.00 41.47 204 ASP A N 1
ATOM 1641 C CA . ASP A 1 204 ? -29.485 6.134 71.138 1.00 41.47 204 ASP A CA 1
ATOM 1642 C C . ASP A 1 204 ? -30.337 4.922 70.734 1.00 41.47 204 ASP A C 1
ATOM 1644 O O . ASP A 1 204 ? -30.894 4.203 71.562 1.00 41.47 204 ASP A O 1
ATOM 1648 N N . ASP A 1 205 ? -30.442 4.688 69.426 1.00 37.50 205 ASP A N 1
ATOM 1649 C CA . ASP A 1 205 ? -30.687 3.340 68.907 1.00 37.50 205 ASP A CA 1
ATOM 1650 C C . ASP A 1 205 ? -29.341 2.599 68.921 1.00 37.50 205 ASP A C 1
ATOM 1652 O O . ASP A 1 205 ? -28.692 2.407 67.895 1.00 37.50 205 ASP A O 1
ATOM 1656 N N . GLN A 1 206 ? -28.882 2.212 70.110 1.00 43.72 206 GLN A N 1
ATOM 1657 C CA . GLN A 1 206 ? -27.848 1.192 70.259 1.00 43.72 206 GLN A CA 1
ATOM 1658 C C . GLN A 1 206 ? -28.500 -0.062 70.822 1.00 43.72 206 GLN A C 1
ATOM 1660 O O . GLN A 1 206 ? -28.585 -0.293 72.027 1.00 43.72 206 GLN A O 1
ATOM 1665 N N . ILE A 1 207 ? -28.990 -0.879 69.894 1.00 44.22 207 ILE A N 1
ATOM 1666 C CA . ILE A 1 207 ? -29.280 -2.288 70.131 1.00 44.22 207 ILE A CA 1
ATOM 1667 C C . ILE A 1 207 ? -27.948 -2.936 70.550 1.00 44.22 207 ILE A C 1
ATOM 1669 O O . ILE A 1 207 ? -26.982 -2.832 69.790 1.00 44.22 207 ILE A O 1
ATOM 1673 N N . PRO A 1 208 ? -27.843 -3.600 71.716 1.00 45.88 208 PRO A N 1
ATOM 1674 C CA . PRO A 1 208 ? -26.644 -4.350 72.054 1.00 45.88 208 PRO A CA 1
ATOM 1675 C C . PRO A 1 208 ? -26.592 -5.598 71.165 1.00 45.88 208 PRO A C 1
ATOM 1677 O O . PRO A 1 208 ? -27.139 -6.650 71.503 1.00 45.88 208 PRO A O 1
ATOM 1680 N N . GLU A 1 209 ? -25.956 -5.476 69.997 1.00 45.41 209 GLU A N 1
ATOM 1681 C CA . GLU A 1 209 ? -25.493 -6.635 69.241 1.00 45.41 209 GLU A CA 1
ATOM 1682 C C . GLU A 1 209 ? -24.557 -7.425 70.160 1.00 45.41 209 GLU A C 1
ATOM 1684 O O . GLU A 1 209 ? -23.560 -6.917 70.671 1.00 45.41 209 GLU A O 1
ATOM 1689 N N . THR A 1 210 ? -24.923 -8.677 70.429 1.00 52.16 210 THR A N 1
ATOM 1690 C CA . THR A 1 210 ? -24.100 -9.613 71.193 1.00 52.16 210 THR A CA 1
ATOM 1691 C C . THR A 1 210 ? -22.702 -9.628 70.572 1.00 52.16 210 THR A C 1
ATOM 1693 O O . THR A 1 210 ? -22.590 -9.768 69.357 1.00 52.16 210 THR A O 1
ATOM 1696 N N . THR A 1 211 ? -21.642 -9.506 71.375 1.00 56.16 211 THR A N 1
ATOM 1697 C CA . THR A 1 211 ? -20.228 -9.453 70.940 1.00 56.16 211 THR A CA 1
ATOM 1698 C C . THR A 1 211 ? -19.850 -10.528 69.910 1.00 56.16 211 THR A C 1
ATOM 1700 O O . THR A 1 211 ? -19.033 -10.281 69.031 1.00 56.16 211 THR A O 1
ATOM 1703 N N . ALA A 1 212 ? -20.518 -11.684 69.938 1.00 54.56 212 ALA A N 1
ATOM 1704 C CA . ALA A 1 212 ? -20.369 -12.740 68.939 1.00 54.56 212 ALA A CA 1
ATOM 1705 C C . ALA A 1 212 ? -20.826 -12.349 67.512 1.00 54.56 212 ALA A C 1
ATOM 1707 O O . ALA A 1 212 ? -20.200 -12.770 66.545 1.00 54.56 212 ALA A O 1
ATOM 1708 N N . ASN A 1 213 ? -21.885 -11.548 67.347 1.00 54.28 213 ASN A N 1
ATOM 1709 C CA . ASN A 1 213 ? -22.382 -11.120 66.029 1.00 54.28 213 ASN A CA 1
ATOM 1710 C C . ASN A 1 213 ? -21.506 -10.029 65.397 1.00 54.28 213 ASN A C 1
ATOM 1712 O O . ASN A 1 213 ? -21.317 -10.046 64.181 1.00 54.28 213 ASN A O 1
ATOM 1716 N N . LEU A 1 214 ? -20.931 -9.133 66.208 1.00 61.03 214 LEU A N 1
ATOM 1717 C CA . LEU A 1 214 ? -19.956 -8.138 65.749 1.00 61.03 214 LEU A CA 1
ATOM 1718 C C . LEU A 1 214 ? -18.661 -8.813 65.284 1.00 61.03 214 LEU A C 1
ATOM 1720 O O . LEU A 1 214 ? -18.223 -8.553 64.170 1.00 61.03 214 LEU A O 1
ATOM 1724 N N . GLU A 1 215 ? -18.124 -9.769 66.050 1.00 59.12 215 GLU A N 1
ATOM 1725 C CA . GLU A 1 215 ? -16.935 -10.536 65.645 1.00 59.12 215 GLU A CA 1
ATOM 1726 C C . GLU A 1 215 ? -17.160 -11.378 64.379 1.00 59.12 215 GLU A C 1
ATOM 1728 O O . GLU A 1 215 ? -16.249 -11.539 63.571 1.00 59.12 215 GLU A O 1
ATOM 1733 N N . ILE A 1 216 ? -18.357 -11.949 64.190 1.00 63.88 216 ILE A N 1
ATOM 1734 C CA . ILE A 1 216 ? -18.692 -12.702 62.972 1.00 63.88 216 ILE A CA 1
ATOM 1735 C C . ILE A 1 216 ? -18.824 -11.751 61.777 1.00 63.88 216 ILE A C 1
ATOM 1737 O O . ILE A 1 216 ? -18.328 -12.061 60.696 1.00 63.88 216 ILE A O 1
ATOM 1741 N N . ARG A 1 217 ? -19.458 -10.587 61.954 1.00 62.41 217 ARG A N 1
ATOM 1742 C CA . ARG A 1 217 ? -19.614 -9.575 60.901 1.00 62.41 217 ARG A CA 1
ATOM 1743 C C . ARG A 1 217 ? -18.275 -8.966 60.490 1.00 62.41 217 ARG A C 1
ATOM 1745 O O . ARG A 1 217 ? -18.041 -8.806 59.297 1.00 62.41 217 ARG A O 1
ATOM 1752 N N . GLU A 1 218 ? -17.405 -8.684 61.454 1.00 65.19 218 GLU A N 1
ATOM 1753 C CA . GLU A 1 218 ? -16.048 -8.178 61.241 1.00 65.19 218 GLU A CA 1
ATOM 1754 C C . GLU A 1 218 ? -15.184 -9.240 60.549 1.00 65.19 218 GLU A C 1
ATOM 1756 O O . GLU A 1 218 ? -14.635 -8.970 59.491 1.00 65.19 218 GLU A O 1
ATOM 1761 N N . LYS A 1 219 ? -15.221 -10.508 60.992 1.00 67.56 219 LYS A N 1
ATOM 1762 C CA . LYS A 1 219 ? -14.541 -11.617 60.293 1.00 67.56 219 LYS A CA 1
ATOM 1763 C C . LYS A 1 219 ? -15.038 -11.834 58.864 1.00 67.56 219 LYS A C 1
ATOM 1765 O O . LYS A 1 219 ? -14.230 -12.122 57.988 1.00 67.56 219 LYS A O 1
ATOM 1770 N N . ILE A 1 220 ? -16.344 -11.728 58.607 1.00 69.00 220 ILE A N 1
ATOM 1771 C CA . ILE A 1 220 ? -16.900 -11.853 57.248 1.00 69.00 220 ILE A CA 1
ATOM 1772 C C . ILE A 1 220 ? -16.494 -10.648 56.385 1.00 69.00 220 ILE A C 1
ATOM 1774 O O . ILE A 1 220 ? -16.213 -10.825 55.198 1.00 69.00 220 ILE A O 1
ATOM 1778 N N . SER A 1 221 ? -16.445 -9.446 56.968 1.00 71.25 221 SER A N 1
ATOM 1779 C CA . SER A 1 221 ? -15.972 -8.227 56.303 1.00 71.25 221 SER A CA 1
ATOM 1780 C C . SER A 1 221 ? -14.491 -8.339 55.944 1.00 71.25 221 SER A C 1
ATOM 1782 O O . SER A 1 221 ? -14.147 -8.223 54.772 1.00 71.25 221 SER A O 1
ATOM 1784 N N . ASP A 1 222 ? -13.644 -8.701 56.906 1.00 72.00 222 ASP A N 1
ATOM 1785 C CA . ASP A 1 222 ? -12.202 -8.900 56.735 1.00 72.00 222 ASP A CA 1
ATOM 1786 C C . ASP A 1 222 ? -11.893 -10.012 55.729 1.00 72.00 222 ASP A C 1
ATOM 1788 O O . ASP A 1 222 ? -10.948 -9.931 54.946 1.00 72.00 222 ASP A O 1
ATOM 1792 N N . GLN A 1 223 ? -12.692 -11.082 55.722 1.00 74.88 223 GLN A N 1
ATOM 1793 C CA . GLN A 1 223 ? -12.515 -12.193 54.791 1.00 74.88 223 GLN A CA 1
ATOM 1794 C C . GLN A 1 223 ? -12.911 -11.810 53.360 1.00 74.88 223 GLN A C 1
ATOM 1796 O O . GLN A 1 223 ? -12.263 -12.254 52.409 1.00 74.88 223 GLN A O 1
ATOM 1801 N N . ARG A 1 224 ? -13.942 -10.972 53.200 1.00 74.88 224 ARG A N 1
ATOM 1802 C CA . ARG A 1 224 ? -14.349 -10.430 51.899 1.00 74.88 224 ARG A CA 1
ATOM 1803 C C . ARG A 1 224 ? -13.329 -9.411 51.387 1.00 74.88 224 ARG A C 1
ATOM 1805 O O . ARG A 1 224 ? -12.923 -9.500 50.232 1.00 74.88 224 ARG A O 1
ATOM 1812 N N . GLU A 1 225 ? -12.850 -8.524 52.252 1.00 77.62 225 GLU A N 1
ATOM 1813 C CA . GLU A 1 225 ? -11.821 -7.537 51.923 1.00 77.62 225 GLU A CA 1
ATOM 1814 C C . GLU A 1 225 ? -10.491 -8.222 51.570 1.00 77.62 225 GLU A C 1
ATOM 1816 O O . GLU A 1 225 ? -9.875 -7.880 50.564 1.00 77.62 225 GLU A O 1
ATOM 1821 N N . ASN A 1 226 ? -10.097 -9.283 52.286 1.00 79.75 226 ASN A N 1
ATOM 1822 C CA . ASN A 1 226 ? -8.938 -10.103 51.920 1.00 79.75 226 ASN A CA 1
ATOM 1823 C C . ASN A 1 226 ? -9.097 -10.788 50.555 1.00 79.75 226 ASN A C 1
ATOM 1825 O O . ASN A 1 226 ? -8.142 -10.815 49.781 1.00 79.75 226 ASN A O 1
ATOM 1829 N N . GLN A 1 227 ? -10.278 -11.326 50.227 1.00 84.94 227 GLN A N 1
ATOM 1830 C CA . GLN A 1 227 ? -10.524 -11.925 48.908 1.00 84.94 227 GLN A CA 1
ATOM 1831 C C . GLN A 1 227 ? -10.436 -10.891 47.783 1.00 84.94 227 GLN A C 1
ATOM 1833 O O . GLN A 1 227 ? -9.803 -11.153 46.761 1.00 84.94 227 GLN A O 1
ATOM 1838 N N . GLU A 1 228 ? -11.029 -9.712 47.968 1.00 86.19 228 GLU A N 1
ATOM 1839 C CA . GLU A 1 228 ? -10.957 -8.618 46.996 1.00 86.19 228 GLU A CA 1
ATOM 1840 C C . GLU A 1 228 ? -9.517 -8.118 46.819 1.00 86.19 228 GLU A C 1
ATOM 1842 O O . GLU A 1 228 ? -9.077 -7.886 45.692 1.00 86.19 228 GLU A O 1
ATOM 1847 N N . ASN A 1 229 ? -8.749 -8.041 47.907 1.00 88.50 229 ASN A N 1
ATOM 1848 C CA . ASN A 1 229 ? -7.346 -7.632 47.892 1.00 88.50 229 ASN A CA 1
ATOM 1849 C C . ASN A 1 229 ? -6.454 -8.659 47.169 1.00 88.50 229 ASN A C 1
ATOM 1851 O O . ASN A 1 229 ? -5.590 -8.283 46.379 1.00 88.50 229 ASN A O 1
ATOM 1855 N N . GLU A 1 230 ? -6.699 -9.960 47.352 1.00 91.75 230 GLU A N 1
ATOM 1856 C CA . GLU A 1 230 ? -6.006 -11.016 46.599 1.00 91.75 230 GLU A CA 1
ATOM 1857 C C . GLU A 1 230 ? -6.345 -10.987 45.099 1.00 91.75 230 GLU A C 1
ATOM 1859 O O . GLU A 1 230 ? -5.451 -11.121 44.260 1.00 91.75 230 GLU A O 1
ATOM 1864 N N . VAL A 1 231 ? -7.605 -10.724 44.733 1.00 93.31 231 VAL A N 1
ATOM 1865 C CA . VAL A 1 231 ? -7.999 -10.534 43.324 1.00 93.31 231 VAL A CA 1
ATOM 1866 C C . VAL A 1 231 ? -7.317 -9.300 42.724 1.00 93.31 231 VAL A C 1
ATOM 1868 O O . VAL A 1 231 ? -6.829 -9.357 41.592 1.00 93.31 231 VAL A O 1
ATOM 1871 N N . LEU A 1 232 ? -7.227 -8.200 43.478 1.00 93.12 232 LEU A N 1
ATOM 1872 C CA . LEU A 1 232 ? -6.535 -6.986 43.044 1.00 93.12 232 LEU A CA 1
ATOM 1873 C C . LEU A 1 232 ? -5.034 -7.225 42.839 1.00 93.12 232 LEU A C 1
ATOM 1875 O O . LEU A 1 232 ? -4.486 -6.795 41.826 1.00 93.12 232 LEU A O 1
ATOM 1879 N N . LYS A 1 233 ? -4.373 -7.950 43.749 1.00 94.56 233 LYS A N 1
ATOM 1880 C CA . LYS A 1 233 ? -2.957 -8.331 43.607 1.00 94.56 233 LYS A CA 1
ATOM 1881 C C . LYS A 1 233 ? -2.722 -9.215 42.386 1.00 94.56 233 LYS A C 1
ATOM 1883 O O . LYS A 1 233 ? -1.762 -8.987 41.654 1.00 94.56 233 LYS A O 1
ATOM 1888 N N . ALA A 1 234 ? -3.605 -10.181 42.131 1.00 94.75 234 ALA A N 1
ATOM 1889 C CA . ALA A 1 234 ? -3.519 -11.031 40.946 1.00 94.75 234 ALA A CA 1
ATOM 1890 C C . ALA A 1 234 ? -3.679 -10.218 39.648 1.00 94.75 234 ALA A C 1
ATOM 1892 O O . ALA A 1 234 ? -2.937 -10.425 38.686 1.00 94.75 234 ALA A O 1
ATOM 1893 N N . LEU A 1 235 ? -4.605 -9.252 39.629 1.00 95.44 235 LEU A N 1
ATOM 1894 C CA . LEU A 1 235 ? -4.778 -8.340 38.498 1.00 95.44 235 LEU A CA 1
ATOM 1895 C C . LEU A 1 235 ? -3.552 -7.436 38.300 1.00 95.44 235 LEU A C 1
ATOM 1897 O O . LEU A 1 235 ? -3.113 -7.254 37.166 1.00 95.44 235 LEU A O 1
ATOM 1901 N N . LEU A 1 236 ? -2.980 -6.903 39.384 1.00 96.06 236 LEU A N 1
ATOM 1902 C CA . LEU A 1 236 ? -1.757 -6.099 39.336 1.00 96.06 236 LEU A CA 1
ATOM 1903 C C . LEU A 1 236 ? -0.585 -6.904 38.772 1.00 96.06 236 LEU A C 1
ATOM 1905 O O . LEU A 1 236 ? 0.051 -6.444 37.828 1.00 96.06 236 LEU A O 1
ATOM 1909 N N . GLN A 1 237 ? -0.364 -8.132 39.249 1.00 97.31 237 GLN A N 1
ATOM 1910 C CA . GLN A 1 237 ? 0.660 -9.019 38.685 1.00 97.31 237 GLN A CA 1
ATOM 1911 C C . GLN A 1 237 ? 0.436 -9.291 37.197 1.00 97.31 237 GLN A C 1
ATOM 1913 O O . GLN A 1 237 ? 1.394 -9.338 36.425 1.00 97.31 237 GLN A O 1
ATOM 1918 N N . LYS A 1 238 ? -0.819 -9.463 36.770 1.00 95.94 238 LYS A N 1
ATOM 1919 C CA . LYS A 1 238 ? -1.128 -9.691 35.358 1.00 95.94 238 LYS A CA 1
ATOM 1920 C C . LYS A 1 238 ? -0.806 -8.463 34.501 1.00 95.94 238 LYS A C 1
ATOM 1922 O O . LYS A 1 238 ? -0.170 -8.602 33.460 1.00 95.94 238 LYS A O 1
ATOM 1927 N N . LEU A 1 239 ? -1.175 -7.270 34.964 1.00 96.81 239 LEU A N 1
ATOM 1928 C CA . LEU A 1 239 ? -0.839 -6.012 34.292 1.00 96.81 239 LEU A CA 1
ATOM 1929 C C . LEU A 1 239 ? 0.675 -5.764 34.258 1.00 96.81 239 LEU A C 1
ATOM 1931 O O . LEU A 1 239 ? 1.194 -5.294 33.248 1.00 96.81 239 LEU A O 1
ATOM 1935 N N . GLU A 1 240 ? 1.398 -6.110 35.323 1.00 96.56 240 GLU A N 1
ATOM 1936 C CA . GLU A 1 240 ? 2.861 -6.042 35.361 1.00 96.56 240 GLU A CA 1
ATOM 1937 C C . GLU A 1 240 ? 3.502 -6.987 34.336 1.00 96.56 240 GLU A C 1
ATOM 1939 O O . GLU A 1 240 ? 4.421 -6.582 33.620 1.00 96.56 240 GLU A O 1
ATOM 1944 N N . GLN A 1 241 ? 2.996 -8.217 34.206 1.00 97.75 241 GLN A N 1
ATOM 1945 C CA . GLN A 1 241 ? 3.453 -9.165 33.185 1.00 97.75 241 GLN A CA 1
ATOM 1946 C C . GLN A 1 241 ? 3.196 -8.639 31.769 1.00 97.75 241 GLN A C 1
ATOM 1948 O O . GLN A 1 241 ? 4.107 -8.650 30.940 1.00 97.75 241 GLN A O 1
ATOM 1953 N N . ASP A 1 242 ? 1.992 -8.130 31.504 1.00 97.06 242 ASP A N 1
ATOM 1954 C CA . ASP A 1 242 ? 1.622 -7.593 30.191 1.00 97.06 242 ASP A CA 1
ATOM 1955 C C . ASP A 1 242 ? 2.461 -6.344 29.842 1.00 97.06 242 ASP A C 1
ATOM 1957 O O . ASP A 1 242 ? 2.885 -6.161 28.695 1.00 97.06 242 ASP A O 1
ATOM 1961 N N . LEU A 1 243 ? 2.793 -5.514 30.839 1.00 97.88 243 LEU A N 1
ATOM 1962 C CA . LEU A 1 243 ? 3.697 -4.374 30.681 1.00 97.88 243 LEU A CA 1
ATOM 1963 C C . LEU A 1 243 ? 5.119 -4.822 30.325 1.00 97.88 243 LEU A C 1
ATOM 1965 O O . LEU A 1 243 ? 5.728 -4.252 29.418 1.00 97.88 243 LEU A O 1
ATOM 1969 N N . VAL A 1 244 ? 5.665 -5.820 31.026 1.00 98.00 244 VAL A N 1
ATOM 1970 C CA . VAL A 1 244 ? 7.002 -6.361 30.731 1.00 98.00 244 VAL A CA 1
ATOM 1971 C C . VAL A 1 244 ? 7.033 -6.990 29.337 1.00 98.00 244 VAL A C 1
ATOM 1973 O O . VAL A 1 244 ? 7.969 -6.730 28.581 1.00 98.00 244 VAL A O 1
ATOM 1976 N N . GLN A 1 245 ? 5.994 -7.733 28.954 1.00 97.00 245 GLN A N 1
ATOM 1977 C CA . GLN A 1 245 ? 5.871 -8.318 27.619 1.00 97.00 245 GLN A CA 1
ATOM 1978 C C . GLN A 1 245 ? 5.833 -7.241 26.525 1.00 97.00 245 GLN A C 1
ATOM 1980 O O . GLN A 1 245 ? 6.559 -7.338 25.537 1.00 97.00 245 GLN A O 1
ATOM 1985 N N . THR A 1 246 ? 5.047 -6.180 26.719 1.00 96.62 246 THR A N 1
ATOM 1986 C CA . THR A 1 246 ? 4.962 -5.069 25.756 1.00 96.62 246 THR A CA 1
ATOM 1987 C C . THR A 1 246 ? 6.289 -4.313 25.659 1.00 96.62 246 THR A C 1
ATOM 1989 O O . THR A 1 246 ? 6.732 -3.960 24.565 1.00 96.62 246 THR A O 1
ATOM 1992 N N . LYS A 1 247 ? 6.974 -4.098 26.791 1.00 98.31 247 LYS A N 1
ATOM 1993 C CA . LYS A 1 247 ? 8.313 -3.489 26.814 1.00 98.31 247 LYS A CA 1
ATOM 1994 C C . LYS A 1 247 ? 9.333 -4.334 26.054 1.00 98.31 247 LYS A C 1
ATOM 1996 O O . LYS A 1 247 ? 10.137 -3.768 25.320 1.00 98.31 247 LYS A O 1
ATOM 2001 N N . LEU A 1 248 ? 9.285 -5.659 26.192 1.00 98.19 248 LEU A N 1
ATOM 2002 C CA . LEU A 1 248 ? 10.160 -6.561 25.446 1.00 98.19 248 LEU A CA 1
ATOM 2003 C C . LEU A 1 248 ? 9.905 -6.456 23.936 1.00 98.19 248 LEU A C 1
ATOM 2005 O O . LEU A 1 248 ? 10.845 -6.216 23.184 1.00 98.19 248 LEU A O 1
ATOM 2009 N N . GLN A 1 249 ? 8.642 -6.526 23.507 1.00 96.69 249 GLN A N 1
ATOM 2010 C CA . GLN A 1 249 ? 8.273 -6.387 22.093 1.00 96.69 249 GLN A CA 1
ATOM 2011 C C . GLN A 1 249 ? 8.706 -5.039 21.501 1.00 96.69 249 GLN A C 1
ATOM 2013 O O . GLN A 1 249 ? 9.167 -4.975 20.362 1.00 96.69 249 GLN A O 1
ATOM 2018 N N . MET A 1 250 ? 8.597 -3.956 22.275 1.00 97.81 250 MET A N 1
ATOM 2019 C CA . MET A 1 250 ? 9.078 -2.638 21.862 1.00 97.81 250 MET A CA 1
ATOM 2020 C C . MET A 1 250 ? 10.596 -2.637 21.636 1.00 97.81 250 MET A C 1
ATOM 2022 O O . MET A 1 250 ? 11.054 -2.116 20.621 1.00 97.81 250 MET A O 1
ATOM 2026 N N . VAL A 1 251 ? 11.375 -3.227 22.549 1.00 98.44 251 VAL A N 1
ATOM 2027 C CA . VAL A 1 251 ? 12.838 -3.318 22.410 1.00 98.44 251 VAL A CA 1
ATOM 2028 C C . VAL A 1 251 ? 13.221 -4.190 21.213 1.00 98.44 251 VAL A C 1
ATOM 2030 O O . VAL A 1 251 ? 14.082 -3.801 20.430 1.00 98.44 251 VAL A O 1
ATOM 2033 N N . GLU A 1 252 ? 12.550 -5.324 21.003 1.00 97.44 252 GLU A N 1
ATOM 2034 C CA . GLU A 1 252 ? 12.775 -6.187 19.835 1.00 97.44 252 GLU A CA 1
ATOM 2035 C C . GLU A 1 252 ? 12.496 -5.452 18.516 1.00 97.44 252 GLU A C 1
ATOM 2037 O O . GLU A 1 252 ? 13.290 -5.528 17.573 1.00 97.44 252 GLU A O 1
ATOM 2042 N N . ALA A 1 253 ? 11.400 -4.690 18.458 1.00 96.62 253 ALA A N 1
ATOM 2043 C CA . ALA A 1 253 ? 11.073 -3.859 17.306 1.00 96.62 253 ALA A CA 1
ATOM 2044 C C . ALA A 1 253 ? 12.122 -2.757 17.080 1.00 96.62 253 ALA A C 1
ATOM 2046 O O . ALA A 1 253 ? 12.562 -2.559 15.948 1.00 96.62 253 ALA A O 1
ATOM 2047 N N . GLN A 1 254 ? 12.576 -2.085 18.142 1.00 96.94 254 GLN A N 1
ATOM 2048 C CA . GLN A 1 254 ? 13.640 -1.077 18.066 1.00 96.94 254 GLN A CA 1
ATOM 2049 C C . GLN A 1 254 ? 14.958 -1.672 17.559 1.00 96.94 254 GLN A C 1
ATOM 2051 O O . GLN A 1 254 ? 15.571 -1.104 16.657 1.00 96.94 254 GLN A O 1
ATOM 2056 N N . CYS A 1 255 ? 15.368 -2.841 18.059 1.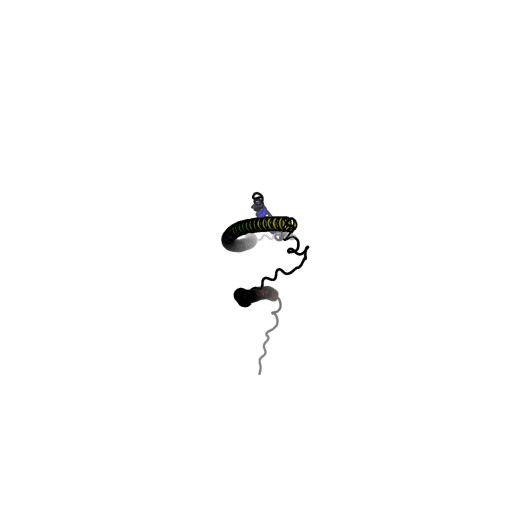00 97.44 255 CYS A N 1
ATOM 2057 C CA . CYS A 1 255 ? 16.552 -3.538 17.559 1.00 97.44 255 CYS A CA 1
ATOM 2058 C C . CYS A 1 255 ? 16.404 -3.911 16.078 1.00 97.44 255 CYS A C 1
ATOM 2060 O O . CYS A 1 255 ? 17.350 -3.766 15.304 1.00 97.44 255 CYS A O 1
ATOM 2062 N N . ARG A 1 256 ? 15.214 -4.347 15.648 1.00 97.69 256 ARG A N 1
ATOM 2063 C CA . ARG A 1 256 ? 14.954 -4.666 14.238 1.00 97.69 256 ARG A CA 1
ATOM 2064 C C . ARG A 1 256 ? 15.046 -3.433 13.342 1.00 97.69 256 ARG A C 1
ATOM 2066 O O . ARG A 1 256 ? 15.633 -3.522 12.267 1.00 97.69 256 ARG A O 1
ATOM 2073 N N . ILE A 1 257 ? 14.514 -2.297 13.791 1.00 96.88 257 ILE A N 1
ATOM 2074 C CA . ILE A 1 257 ? 14.645 -1.016 13.087 1.00 96.88 257 ILE A CA 1
ATOM 2075 C C . ILE A 1 257 ? 16.122 -0.634 12.970 1.00 96.88 257 ILE A C 1
ATOM 2077 O O . ILE A 1 257 ? 16.579 -0.390 11.859 1.00 96.88 257 ILE A O 1
ATOM 2081 N N . GLN A 1 258 ? 16.897 -0.700 14.057 1.00 97.31 258 GLN A N 1
ATOM 2082 C CA . GLN A 1 258 ? 18.332 -0.389 14.023 1.00 97.31 258 GLN A CA 1
ATOM 2083 C C . GLN A 1 258 ? 19.114 -1.266 13.034 1.00 97.31 258 GLN A C 1
ATOM 2085 O O . GLN A 1 258 ? 19.990 -0.777 12.322 1.00 97.31 258 GLN A O 1
ATOM 2090 N N . VAL A 1 259 ? 18.796 -2.562 12.950 1.00 97.94 259 VAL A N 1
ATOM 2091 C CA . VAL A 1 259 ? 19.420 -3.464 11.968 1.00 97.94 259 VAL A CA 1
ATOM 2092 C C . VAL A 1 259 ? 19.078 -3.043 10.537 1.00 97.94 259 VAL A C 1
ATOM 2094 O O . VAL A 1 259 ? 19.965 -3.010 9.682 1.00 97.94 259 VAL A O 1
ATOM 2097 N N . LEU A 1 260 ? 17.817 -2.701 10.264 1.00 97.50 260 LEU A N 1
ATOM 2098 C CA . LEU A 1 260 ? 17.382 -2.248 8.939 1.00 97.50 260 LEU A CA 1
ATOM 2099 C C . LEU A 1 260 ? 17.995 -0.894 8.562 1.00 97.50 260 LEU A C 1
ATOM 2101 O O . LEU A 1 260 ? 18.413 -0.706 7.419 1.00 97.50 260 LEU A O 1
ATOM 2105 N N . GLU A 1 261 ? 18.103 0.033 9.511 1.00 96.25 261 GLU A N 1
ATOM 2106 C CA . GLU A 1 261 ? 18.786 1.317 9.331 1.00 96.25 261 GLU A CA 1
ATOM 2107 C C . GLU A 1 261 ? 20.265 1.107 9.002 1.00 96.25 261 GLU A C 1
ATOM 2109 O O . GLU A 1 261 ? 20.779 1.711 8.061 1.00 96.25 261 GLU A O 1
ATOM 2114 N N . HIS A 1 262 ? 20.938 0.193 9.707 1.00 97.06 262 HIS A N 1
ATOM 2115 C CA . HIS A 1 262 ? 22.325 -0.157 9.415 1.00 97.06 262 HIS A CA 1
ATOM 2116 C C . HIS A 1 262 ? 22.486 -0.764 8.013 1.00 97.06 262 HIS A C 1
ATOM 2118 O O . HIS A 1 262 ? 23.363 -0.341 7.260 1.00 97.06 262 HIS A O 1
ATOM 2124 N N . GLN A 1 263 ? 21.616 -1.701 7.621 1.00 97.12 263 GLN A N 1
ATOM 2125 C CA . GLN A 1 263 ? 21.616 -2.277 6.269 1.00 97.12 263 GLN A CA 1
ATOM 2126 C C . GLN A 1 263 ? 21.379 -1.212 5.194 1.00 97.12 263 GLN A C 1
ATOM 2128 O O . GLN A 1 263 ? 22.088 -1.178 4.188 1.00 97.12 263 GLN A O 1
ATOM 2133 N N . THR A 1 264 ? 20.427 -0.309 5.425 1.00 96.06 264 THR A N 1
ATOM 2134 C CA . THR A 1 264 ? 20.142 0.818 4.528 1.00 96.06 264 THR A CA 1
ATOM 2135 C C . THR A 1 264 ? 21.350 1.749 4.426 1.00 96.06 264 THR A C 1
ATOM 2137 O O . THR A 1 264 ? 21.717 2.163 3.326 1.00 96.06 264 THR A O 1
ATOM 2140 N N . GLY A 1 265 ? 22.024 2.023 5.546 1.00 96.38 265 GLY A N 1
ATOM 2141 C CA . GLY A 1 265 ? 23.268 2.790 5.591 1.00 96.38 265 GLY A CA 1
ATOM 2142 C C . GLY A 1 265 ? 24.387 2.145 4.772 1.00 96.38 265 GLY A C 1
ATOM 2143 O O . GLY A 1 265 ? 25.015 2.830 3.966 1.00 96.38 265 GLY A O 1
ATOM 2144 N N . ILE A 1 266 ? 24.584 0.828 4.897 1.00 95.94 266 ILE A N 1
ATOM 2145 C CA . ILE A 1 266 ? 25.559 0.074 4.090 1.00 95.94 266 ILE A CA 1
ATOM 2146 C C . ILE A 1 266 ? 25.212 0.152 2.601 1.00 95.94 266 ILE A C 1
ATOM 2148 O O . ILE A 1 266 ? 26.078 0.455 1.785 1.00 95.94 266 ILE A O 1
ATOM 2152 N N . LEU A 1 267 ? 23.956 -0.103 2.223 1.00 94.75 267 LEU A N 1
ATOM 2153 C CA . LEU A 1 267 ? 23.532 -0.056 0.820 1.00 94.75 267 LEU A CA 1
ATOM 2154 C C . LEU A 1 267 ? 23.709 1.344 0.222 1.00 94.75 267 LEU A C 1
ATOM 2156 O O . LEU A 1 267 ? 24.189 1.476 -0.903 1.00 94.75 267 LEU A O 1
ATOM 2160 N N . THR A 1 268 ? 23.390 2.386 0.990 1.00 95.69 268 THR A N 1
ATOM 2161 C CA . THR A 1 268 ? 23.577 3.787 0.585 1.00 95.69 268 THR A CA 1
ATOM 2162 C C . THR A 1 268 ? 25.057 4.122 0.419 1.00 95.69 268 THR A C 1
ATOM 2164 O O . THR A 1 268 ? 25.443 4.732 -0.578 1.00 95.69 268 THR A O 1
ATOM 2167 N N . HIS A 1 269 ? 25.899 3.680 1.356 1.00 94.88 269 HIS A N 1
ATOM 2168 C CA . HIS A 1 269 ? 27.348 3.831 1.270 1.00 94.88 269 HIS A CA 1
ATOM 2169 C C . HIS A 1 269 ? 27.911 3.129 0.030 1.00 94.88 269 HIS A C 1
ATOM 2171 O O . HIS A 1 269 ? 28.612 3.757 -0.757 1.00 94.88 269 HIS A O 1
ATOM 2177 N N . ASN A 1 270 ? 27.533 1.872 -0.209 1.00 93.44 270 ASN A N 1
ATOM 2178 C CA . ASN A 1 270 ? 27.976 1.101 -1.371 1.00 93.44 270 ASN A CA 1
ATOM 2179 C C . ASN A 1 270 ? 27.518 1.732 -2.692 1.00 93.44 270 ASN A C 1
ATOM 2181 O O . ASN A 1 270 ? 28.274 1.755 -3.660 1.00 93.44 270 ASN A O 1
ATOM 2185 N N . LEU A 1 271 ? 26.298 2.273 -2.744 1.00 92.19 271 LEU A N 1
ATOM 2186 C CA . LEU A 1 271 ? 25.798 3.000 -3.910 1.00 92.19 271 LEU A CA 1
ATOM 2187 C C . LEU A 1 271 ? 26.610 4.278 -4.156 1.00 92.19 271 LEU A C 1
ATOM 2189 O O . LEU A 1 271 ? 26.975 4.574 -5.295 1.00 92.19 271 LEU A O 1
ATOM 2193 N N . GLN A 1 272 ? 26.947 5.008 -3.092 1.00 90.50 272 GLN A N 1
ATOM 2194 C CA . GLN A 1 272 ? 27.776 6.204 -3.179 1.00 90.50 272 GLN A CA 1
ATOM 2195 C C . GLN A 1 272 ? 29.224 5.876 -3.576 1.00 90.50 272 GLN A C 1
ATOM 2197 O O . GLN A 1 272 ? 29.805 6.579 -4.401 1.00 90.50 272 GLN A O 1
ATOM 2202 N N . GLU A 1 273 ? 29.803 4.791 -3.065 1.00 88.75 273 GLU A N 1
ATOM 2203 C CA . GLU A 1 273 ? 31.118 4.296 -3.482 1.00 88.75 273 GLU A CA 1
ATOM 2204 C C . GLU A 1 273 ? 31.120 3.818 -4.931 1.00 88.75 273 GLU A C 1
ATOM 2206 O O . GLU A 1 273 ? 32.039 4.154 -5.675 1.00 88.75 273 GLU A O 1
ATOM 2211 N N . ALA A 1 274 ? 30.092 3.091 -5.373 1.00 87.44 274 ALA A N 1
ATOM 2212 C CA . ALA A 1 274 ? 29.947 2.681 -6.766 1.00 87.44 274 ALA A CA 1
ATOM 2213 C C . ALA A 1 274 ? 29.837 3.901 -7.689 1.00 87.44 274 ALA A C 1
ATOM 2215 O O . ALA A 1 274 ? 30.501 3.949 -8.725 1.00 87.44 274 ALA A O 1
ATOM 2216 N N . LYS A 1 275 ? 29.077 4.926 -7.280 1.00 88.69 275 LYS A N 1
ATOM 2217 C CA . LYS A 1 275 ? 28.970 6.205 -7.990 1.00 88.69 275 LYS A CA 1
ATOM 2218 C C . LYS A 1 275 ? 30.313 6.930 -8.051 1.00 88.69 275 LYS A C 1
ATOM 2220 O O . LYS A 1 275 ? 30.742 7.315 -9.134 1.00 88.69 275 LYS A O 1
ATOM 2225 N N . ASN A 1 276 ? 31.007 7.076 -6.926 1.00 86.44 276 ASN A N 1
ATOM 2226 C CA . ASN A 1 276 ? 32.317 7.725 -6.876 1.00 86.44 276 ASN A CA 1
ATOM 2227 C C . ASN A 1 276 ? 33.362 6.939 -7.685 1.00 86.44 276 ASN A C 1
ATOM 2229 O O . ASN A 1 276 ? 34.128 7.533 -8.437 1.00 86.44 276 ASN A O 1
ATOM 2233 N N . SER A 1 277 ? 33.357 5.606 -7.605 1.00 85.06 277 SER A N 1
ATOM 2234 C CA . SER A 1 277 ? 34.241 4.724 -8.376 1.00 85.06 277 SER A CA 1
ATOM 2235 C C . SER A 1 277 ? 33.966 4.821 -9.874 1.00 85.06 277 SER A C 1
ATOM 2237 O O . SER A 1 277 ? 34.904 4.900 -10.666 1.00 85.06 277 SER A O 1
ATOM 2239 N N . TRP A 1 278 ? 32.694 4.858 -10.277 1.00 82.69 278 TRP A N 1
ATOM 2240 C CA . TRP A 1 278 ? 32.299 5.027 -11.671 1.00 82.69 278 TRP A CA 1
ATOM 2241 C C . TRP A 1 278 ? 32.674 6.411 -12.205 1.00 82.69 278 TRP A C 1
ATOM 2243 O O . TRP A 1 278 ? 33.294 6.488 -13.262 1.00 82.69 278 TRP A O 1
ATOM 2253 N N . ILE A 1 279 ? 32.409 7.486 -11.454 1.00 80.75 279 ILE A N 1
ATOM 2254 C CA . ILE A 1 279 ? 32.798 8.856 -11.825 1.00 80.75 279 ILE A CA 1
ATOM 2255 C C . ILE A 1 279 ? 34.322 8.962 -11.957 1.00 80.75 279 ILE A C 1
ATOM 2257 O O . ILE A 1 279 ? 34.813 9.479 -12.958 1.00 80.75 279 ILE A O 1
ATOM 2261 N N . ILE A 1 280 ? 35.088 8.422 -11.003 1.00 78.62 280 ILE A N 1
ATOM 2262 C CA . ILE A 1 280 ? 36.556 8.443 -11.057 1.00 78.62 280 ILE A CA 1
ATOM 2263 C C . ILE A 1 280 ? 37.066 7.618 -12.242 1.00 78.62 280 ILE A C 1
ATOM 2265 O O . ILE A 1 280 ? 37.959 8.077 -12.952 1.00 78.62 280 ILE A O 1
ATOM 2269 N N . LYS A 1 281 ? 36.504 6.433 -12.512 1.00 78.38 281 LYS A N 1
ATOM 2270 C CA . LYS A 1 281 ? 36.896 5.603 -13.666 1.00 78.38 281 LYS A CA 1
ATOM 2271 C C . LYS A 1 281 ? 36.548 6.268 -14.998 1.00 78.38 281 LYS A C 1
ATOM 2273 O O . LYS A 1 281 ? 37.394 6.276 -15.888 1.00 78.38 281 LYS A O 1
ATOM 2278 N N . ALA A 1 282 ? 35.368 6.871 -15.119 1.00 76.38 282 ALA A N 1
ATOM 2279 C CA . ALA A 1 282 ? 34.943 7.595 -16.314 1.00 76.38 282 ALA A CA 1
ATOM 2280 C C . ALA A 1 282 ? 35.832 8.821 -16.573 1.00 76.38 282 ALA A C 1
ATOM 2282 O O . ALA A 1 282 ? 36.340 8.999 -17.679 1.00 76.38 282 ALA A O 1
ATOM 2283 N N . PHE A 1 283 ? 36.114 9.614 -15.535 1.00 71.19 283 PHE A N 1
ATOM 2284 C CA . PHE A 1 283 ? 36.974 10.791 -15.650 1.00 71.19 283 PHE A CA 1
ATOM 2285 C C . PHE A 1 283 ? 38.436 10.410 -15.936 1.00 71.19 283 PHE A C 1
ATOM 2287 O O . PHE A 1 283 ? 39.094 11.036 -16.761 1.00 71.19 283 PHE A O 1
ATOM 2294 N N . SER A 1 284 ? 38.936 9.328 -15.328 1.00 70.12 284 SER A N 1
ATOM 2295 C CA . SER A 1 284 ? 40.285 8.802 -15.588 1.00 70.12 284 SER A CA 1
ATOM 2296 C C . SER A 1 284 ? 40.435 8.217 -16.995 1.00 70.12 284 SER A C 1
ATOM 2298 O O . SER A 1 284 ? 41.520 8.293 -17.565 1.00 70.12 284 SER A O 1
ATOM 2300 N N . SER A 1 285 ? 39.378 7.615 -17.552 1.00 65.94 285 SER A N 1
ATOM 2301 C CA . SER A 1 285 ? 39.361 7.142 -18.944 1.00 65.94 285 SER A CA 1
ATOM 2302 C C . SER A 1 285 ? 39.430 8.324 -19.909 1.00 65.94 285 SER A C 1
ATOM 2304 O O . SER A 1 285 ? 40.248 8.323 -20.821 1.00 65.94 285 SER A O 1
ATOM 2306 N N . LEU A 1 286 ? 38.656 9.379 -19.640 1.00 60.62 286 LEU A N 1
ATOM 2307 C CA . LEU A 1 286 ? 38.657 10.598 -20.447 1.00 60.62 286 LEU A CA 1
ATOM 2308 C C . LEU A 1 286 ? 40.002 11.347 -20.378 1.00 60.62 286 LEU A C 1
ATOM 2310 O O . LEU A 1 286 ? 40.454 11.915 -21.368 1.00 60.62 286 LEU A O 1
ATOM 2314 N N . HIS A 1 287 ? 40.678 11.324 -19.225 1.00 58.66 287 HIS A N 1
ATOM 2315 C CA . HIS A 1 287 ? 41.976 11.987 -19.061 1.00 58.66 287 HIS A CA 1
ATOM 2316 C C . HIS A 1 287 ? 43.148 11.216 -19.699 1.00 58.66 287 HIS A C 1
ATOM 2318 O O . HIS A 1 287 ? 44.126 11.831 -20.129 1.00 58.66 287 HIS A O 1
ATOM 2324 N N . ARG A 1 288 ? 43.056 9.881 -19.805 1.00 55.56 288 ARG A N 1
ATOM 2325 C CA . ARG A 1 288 ? 44.058 9.067 -20.518 1.00 55.56 288 ARG A CA 1
ATOM 2326 C C . ARG A 1 288 ? 43.956 9.230 -22.035 1.00 55.56 288 ARG A C 1
ATOM 2328 O O . ARG A 1 288 ? 44.989 9.366 -22.680 1.00 55.56 288 ARG A O 1
ATOM 2335 N N . ASP A 1 289 ? 42.751 9.354 -22.590 1.00 53.66 289 ASP A N 1
ATOM 2336 C CA . ASP A 1 289 ? 42.584 9.623 -24.028 1.00 53.66 289 ASP A CA 1
ATOM 2337 C C . ASP A 1 289 ? 42.961 11.065 -24.426 1.00 53.66 289 ASP A C 1
ATOM 2339 O O . ASP A 1 289 ? 43.317 11.322 -25.574 1.00 53.66 289 ASP A O 1
ATOM 2343 N N . GLY A 1 290 ? 42.986 12.006 -23.473 1.00 49.28 290 GLY A N 1
ATOM 2344 C CA . GLY A 1 290 ? 43.437 13.388 -23.693 1.00 49.28 290 GLY A CA 1
ATOM 2345 C C . GLY A 1 290 ? 44.956 13.619 -23.641 1.00 49.28 290 GLY A C 1
ATOM 2346 O O . GLY A 1 290 ? 45.404 14.726 -23.929 1.00 49.28 290 GLY A O 1
ATOM 2347 N N . THR A 1 291 ? 45.767 12.619 -23.272 1.00 46.00 291 THR A N 1
ATOM 2348 C CA . THR A 1 291 ? 47.224 12.785 -23.059 1.00 46.00 291 THR A CA 1
ATOM 2349 C C . THR A 1 291 ? 48.114 11.892 -23.934 1.00 46.00 291 THR A C 1
ATOM 2351 O O . THR A 1 291 ? 49.323 11.830 -23.720 1.00 46.00 291 THR A O 1
ATOM 2354 N N . HIS A 1 292 ? 47.572 11.280 -24.995 1.00 45.78 292 HIS A N 1
ATOM 2355 C CA . HIS A 1 292 ? 48.356 10.503 -25.973 1.00 45.78 292 HIS A CA 1
ATOM 2356 C C . HIS A 1 292 ? 48.771 11.257 -27.249 1.00 45.78 292 HIS A C 1
ATOM 2358 O O . HIS A 1 292 ? 49.270 10.649 -28.194 1.00 45.78 292 HIS A O 1
ATOM 2364 N N . THR A 1 293 ? 48.696 12.589 -27.270 1.00 44.88 293 THR A N 1
ATOM 2365 C CA . THR A 1 293 ? 49.363 13.396 -28.303 1.00 44.88 293 THR A CA 1
ATOM 2366 C C . THR A 1 293 ? 50.218 14.477 -27.662 1.00 44.88 293 THR A C 1
ATOM 2368 O O . THR A 1 293 ? 49.787 15.617 -27.564 1.00 44.88 293 THR A O 1
ATOM 2371 N N . VAL A 1 294 ? 51.413 14.115 -27.191 1.00 48.88 294 VAL A N 1
ATOM 2372 C CA . VAL A 1 294 ? 52.653 14.911 -27.282 1.00 48.88 294 VAL A CA 1
ATOM 2373 C C . VAL A 1 294 ? 53.750 14.185 -26.493 1.00 48.88 294 VAL A C 1
ATOM 2375 O O . VAL A 1 294 ? 53.616 13.910 -25.306 1.00 48.88 294 VAL A O 1
ATOM 2378 N N . THR A 1 295 ? 54.876 13.951 -27.175 1.00 46.34 295 THR A N 1
ATOM 2379 C CA . THR A 1 295 ? 56.182 13.466 -26.674 1.00 46.34 295 THR A CA 1
ATOM 2380 C C . THR A 1 295 ? 56.501 11.979 -26.871 1.00 46.34 295 THR A C 1
ATOM 2382 O O . THR A 1 295 ? 56.677 11.230 -25.920 1.00 46.34 295 THR A O 1
ATOM 2385 N N . GLN A 1 296 ? 56.772 11.590 -28.121 1.00 38.66 296 GLN A N 1
ATOM 2386 C CA . GLN A 1 296 ? 57.916 10.714 -28.414 1.00 38.66 296 GLN A CA 1
ATOM 2387 C C . GLN A 1 296 ? 58.646 11.186 -29.678 1.00 38.66 296 GLN A C 1
ATOM 2389 O O . GLN A 1 296 ? 58.437 10.717 -30.791 1.00 38.66 296 GLN A O 1
ATOM 2394 N N . ARG A 1 297 ? 59.548 12.146 -29.482 1.00 44.22 297 ARG A N 1
ATOM 2395 C CA . ARG A 1 297 ? 60.789 12.274 -30.247 1.00 44.22 297 ARG A CA 1
ATOM 2396 C C . ARG A 1 297 ? 61.833 12.767 -29.263 1.00 44.22 297 ARG A C 1
ATOM 2398 O O . ARG A 1 297 ? 61.757 13.922 -28.865 1.00 44.22 297 ARG A O 1
ATOM 2405 N N . LYS A 1 298 ? 62.767 11.897 -28.877 1.00 40.47 298 LYS A N 1
ATOM 2406 C CA . LYS A 1 298 ? 64.186 12.224 -28.670 1.00 40.47 298 LYS A CA 1
ATOM 2407 C C . LYS A 1 298 ? 64.980 10.948 -28.361 1.00 40.47 298 LYS A C 1
ATOM 2409 O O . LYS A 1 298 ? 64.770 10.308 -27.343 1.00 40.47 298 LYS A O 1
ATOM 2414 N N . HIS A 1 299 ? 65.877 10.660 -29.302 1.00 40.75 299 HIS A N 1
ATOM 2415 C CA . HIS A 1 299 ? 67.192 10.033 -29.177 1.00 40.75 299 HIS A CA 1
ATOM 2416 C C . HIS A 1 299 ? 67.351 8.738 -28.377 1.00 40.75 299 HIS A C 1
ATOM 2418 O O . HIS A 1 299 ? 67.450 8.739 -27.156 1.00 40.75 299 HIS A O 1
ATOM 2424 N N . THR A 1 300 ? 67.616 7.666 -29.123 1.00 34.88 300 THR A N 1
ATOM 2425 C CA . THR A 1 300 ? 68.495 6.581 -28.684 1.00 34.88 300 THR A CA 1
ATOM 2426 C C . THR A 1 300 ? 69.727 6.616 -29.588 1.00 34.88 300 THR A C 1
ATOM 2428 O O . THR A 1 300 ? 69.683 6.188 -30.738 1.00 34.88 300 THR A O 1
ATOM 2431 N N . LEU A 1 301 ? 70.805 7.219 -29.089 1.00 38.62 301 LEU A N 1
ATOM 2432 C CA . LEU A 1 301 ? 72.164 7.042 -29.594 1.00 38.62 301 LEU A CA 1
ATOM 2433 C C . LEU A 1 301 ? 72.907 6.220 -28.539 1.00 38.62 301 LEU A C 1
ATOM 2435 O O . LEU A 1 301 ? 72.752 6.459 -27.345 1.00 38.62 301 LEU A O 1
ATOM 2439 N N . HIS A 1 302 ? 73.629 5.217 -29.027 1.00 41.62 302 HIS A N 1
ATOM 2440 C CA . HIS A 1 302 ? 74.491 4.304 -28.285 1.00 41.62 302 HIS A CA 1
ATOM 2441 C C . HIS A 1 302 ? 75.494 5.024 -27.376 1.00 41.62 302 HIS A C 1
ATOM 2443 O O . HIS A 1 302 ? 75.985 6.084 -27.755 1.00 41.62 302 HIS A O 1
ATOM 2449 N N . THR A 1 303 ? 75.902 4.347 -26.299 1.00 40.78 303 THR A N 1
ATOM 2450 C CA . THR A 1 303 ? 77.323 4.042 -26.041 1.00 40.78 303 THR A CA 1
ATOM 2451 C C . THR A 1 303 ? 77.456 2.947 -24.989 1.00 40.78 303 THR A C 1
ATOM 2453 O O . THR A 1 303 ? 76.865 3.029 -23.914 1.00 40.78 303 THR A O 1
ATOM 2456 N N . ASP A 1 304 ? 78.250 1.948 -25.357 1.00 44.88 304 ASP A N 1
ATOM 2457 C CA . ASP A 1 304 ? 78.849 0.910 -24.531 1.00 44.88 304 ASP A CA 1
ATOM 2458 C C . ASP A 1 304 ? 79.648 1.452 -23.333 1.00 44.88 304 ASP A C 1
ATOM 2460 O O . ASP A 1 304 ? 80.113 2.595 -23.335 1.00 44.88 304 ASP A O 1
ATOM 2464 N N . THR A 1 305 ? 79.975 0.514 -22.438 1.00 44.09 305 THR A N 1
ATOM 2465 C CA . THR A 1 305 ? 81.292 0.255 -21.809 1.00 44.09 305 THR A CA 1
ATOM 2466 C C . THR A 1 305 ? 81.334 0.334 -20.274 1.00 44.09 305 THR A C 1
ATOM 2468 O O . THR A 1 305 ? 81.166 1.402 -19.694 1.00 44.09 305 THR A O 1
ATOM 2471 N N . HIS A 1 306 ? 81.718 -0.823 -19.708 1.00 46.06 306 HIS A N 1
ATOM 2472 C CA . HIS A 1 306 ? 82.167 -1.165 -18.347 1.00 46.06 306 HIS A CA 1
ATOM 2473 C C . HIS A 1 306 ? 81.139 -1.340 -17.225 1.00 46.06 306 HIS A C 1
ATOM 2475 O O . HIS A 1 306 ? 80.468 -0.368 -16.829 1.00 46.06 306 HIS A O 1
#

pLDDT: mean 78.99, std 22.9, range [32.59, 98.75]

Radius of gyration: 58.16 Å; chains: 1; bounding box: 138×46×173 Å

Secondary structure (DSSP, 8-state):
--SS---------HHHHHHHHHHHHTT--------------------------HHHHHHHHHHHHHHHHHHHHHHHHHHHHHHHHHHHHHHHHHHHHHHHHHHHHHHHHHHHHHHHHHHHHHHHHHHHHHHHHHHHHHHHHHHHHHHHHHHHHHHHHHHHHHHHHHHHHHHHHHHHHHHHHHHHHHHH-TTTTTTS-S------------HHHHHHHHHHHHHHHHHHHHHHHHHHHHHHHHHHHHHHHHHHHHHHHHHHHHHHHHHHHHHHHHHHHHHHHHHHHHHHHTSSSS------------

Organism: Gouania willdenowi (NCBI:txid441366)

Foldseek 3Di:
DPPPDPDDPPPDDPVVVVVVVVVVVVPDPPDPDPDDPPDDDDDDDDDDDDPDPPVVVVVVVVVVVVVVVVVVVVVVVVVVVVVVVVVVVVVVVVVVVVVVVVVVVVVVVVVVVVVVVVVVVVVVVVVVVVVVVVVVVVVVVVVVVVVVVVVVVVVVVVVVVVVVVVVVVVVVVVVVVVVVVVLVVQCPDPVRVVVDDDDDPDPDPPDPDPPVVVVVVVVVVVVVVVVVVVVVVVVVVVVVVVVVVVVVVVVVVVVVVVVVVVVVVVVVVVVVVVVVVVVCVVVVVVVVVVPPPDDDDDDDDDDDDD

Sequence (306 aa):
MMQEVCVMEEQMSEEEILACLVKEDEADPKLRSSNVPAAKKAKAKETKPKEGSDQDVYMMENRRLLEVIVRLEQENDNLAQRLISGKVDLRKDLDMVKKRVDGLVQDLVQTRHQLQISEQQKLGQQEECDMVKETFWNEMKKKELQIKRSTAIIADYKQVCCQLTERMEKEQDTHTQQMALIKSKVRSCPHCRHVVPLDQTSTDDQIPETTANLEIREKISDQRENQENEVLKALLQKLEQDLVQTKLQMVEAQCRIQVLEHQTGILTHNLQEAKNSWIIKAFSSLHRDGTHTVTQRKHTLHTDTH